Protein AF-0000000084934495 (afdb_homodimer)

pLDDT: mean 84.01, std 20.86, range [29.75, 98.88]

InterPro domains:
  IPR015057 Rv2632c-like [PF08962] (6-81)
  IPR038070 Rv2632c-like superfamily [G3DSA:3.30.160.240] (9-86)
  IPR038070 Rv2632c-like superfamily [SSF143212] (3-79)

Structure (mmCIF, N/CA/C/O backbone):
data_AF-0000000084934495-model_v1
#
loop_
_entity.id
_entity.type
_entity.pdbx_description
1 polymer 'DUF1876 domain-containing protein'
#
loop_
_atom_site.group_PDB
_atom_site.id
_atom_site.type_symbol
_atom_site.label_atom_id
_atom_site.label_alt_id
_atom_site.label_comp_id
_atom_site.label_asym_id
_atom_site.label_entity_id
_atom_site.label_seq_id
_atom_site.pdbx_PDB_ins_code
_atom_site.Cartn_x
_atom_site.Cartn_y
_atom_site.Cartn_z
_atom_site.occupancy
_atom_site.B_iso_or_equiv
_atom_site.auth_seq_id
_atom_site.auth_comp_id
_atom_site.auth_asym_id
_atom_site.auth_atom_id
_atom_site.pdbx_PDB_model_num
ATOM 1 N N . MET A 1 1 ? -11.516 -24.234 -7.23 1 76.06 1 MET A N 1
ATOM 2 C CA . MET A 1 1 ? -11.68 -24.172 -5.781 1 76.06 1 MET A CA 1
ATOM 3 C C . MET A 1 1 ? -11.445 -22.75 -5.266 1 76.06 1 MET A C 1
ATOM 5 O O . MET A 1 1 ? -10.625 -22.016 -5.816 1 76.06 1 MET A O 1
ATOM 9 N N . SER A 1 2 ? -12.312 -22.281 -4.316 1 88.06 2 SER A N 1
ATOM 10 C CA . SER A 1 2 ? -12.219 -20.938 -3.725 1 88.06 2 SER A CA 1
ATOM 11 C C . SER A 1 2 ? -11.273 -20.938 -2.523 1 88.06 2 SER A C 1
ATOM 13 O O . SER A 1 2 ? -11.242 -21.906 -1.757 1 88.06 2 SER A O 1
ATOM 15 N N . ARG A 1 3 ? -10.297 -20.141 -2.59 1 94.44 3 ARG A N 1
ATOM 16 C CA . ARG A 1 3 ? -9.344 -19.969 -1.497 1 94.44 3 ARG A CA 1
ATOM 17 C C . ARG A 1 3 ? -9.375 -18.531 -0.974 1 94.44 3 ARG A C 1
ATOM 19 O O . ARG A 1 3 ? -9.484 -17.578 -1.753 1 94.44 3 ARG A O 1
ATOM 26 N N . THR A 1 4 ? -9.43 -18.391 0.407 1 95.75 4 THR A N 1
ATOM 27 C CA . THR A 1 4 ? -9.391 -17.078 1.03 1 95.75 4 THR A CA 1
ATOM 28 C C . THR A 1 4 ? -8.203 -16.969 1.982 1 95.75 4 THR A C 1
ATOM 30 O O . THR A 1 4 ? -7.938 -17.875 2.762 1 95.75 4 THR A O 1
ATOM 33 N N . LEU A 1 5 ? -7.461 -15.883 1.834 1 94.62 5 LEU A N 1
ATOM 34 C CA . LEU A 1 5 ? -6.344 -15.57 2.717 1 94.62 5 LEU A CA 1
ATOM 35 C C . LEU A 1 5 ? -6.488 -14.172 3.311 1 94.62 5 LEU A C 1
ATOM 37 O O . LEU A 1 5 ? -7.16 -13.312 2.73 1 94.62 5 LEU A O 1
ATOM 41 N N . GLU A 1 6 ? -5.914 -14.07 4.496 1 95.44 6 GLU A N 1
ATOM 42 C CA . GLU A 1 6 ? -5.863 -12.766 5.148 1 95.44 6 GLU A CA 1
ATOM 43 C C . GLU A 1 6 ? -4.434 -12.406 5.551 1 95.44 6 GLU A C 1
ATOM 45 O O . GLU A 1 6 ? -3.721 -13.227 6.133 1 95.44 6 GLU A O 1
ATOM 50 N N . TRP A 1 7 ? -4.031 -11.289 5.133 1 96.12 7 TRP A N 1
ATOM 51 C CA . TRP A 1 7 ? -2.758 -10.711 5.547 1 96.12 7 TRP A CA 1
ATOM 52 C C . TRP A 1 7 ? -2.977 -9.43 6.348 1 96.12 7 TRP A C 1
ATOM 54 O O . TRP A 1 7 ? -4.066 -8.852 6.316 1 96.12 7 TRP A O 1
ATOM 64 N N . THR A 1 8 ? -1.937 -9.062 7.145 1 95.94 8 THR A N 1
ATOM 65 C CA . THR A 1 8 ? -1.953 -7.801 7.883 1 95.94 8 THR A CA 1
ATOM 66 C C . THR A 1 8 ? -0.688 -6.996 7.609 1 95.94 8 THR A C 1
ATOM 68 O O . THR A 1 8 ? 0.413 -7.551 7.574 1 95.94 8 THR A O 1
ATOM 71 N N . VAL A 1 9 ? -0.927 -5.75 7.402 1 97.19 9 VAL A N 1
ATOM 72 C CA . VAL A 1 9 ? 0.18 -4.805 7.281 1 97.19 9 VAL A CA 1
ATOM 73 C C . VAL A 1 9 ? 0.182 -3.855 8.477 1 97.19 9 VAL A C 1
ATOM 75 O O . VAL A 1 9 ? -0.798 -3.145 8.711 1 97.19 9 VAL A O 1
ATOM 78 N N . GLY A 1 10 ? 1.282 -3.848 9.242 1 96.75 10 GLY A N 1
ATOM 79 C CA . GLY A 1 10 ? 1.489 -2.838 10.266 1 96.75 10 GLY A CA 1
ATOM 80 C C . GLY A 1 10 ? 2.164 -1.584 9.742 1 96.75 10 GLY A C 1
ATOM 81 O O . GLY A 1 10 ? 3.135 -1.664 8.992 1 96.75 10 GLY A O 1
ATOM 82 N N . VAL A 1 11 ? 1.583 -0.463 10.07 1 97.62 11 VAL A N 1
ATOM 83 C CA . VAL A 1 11 ? 2.152 0.816 9.656 1 97.62 11 VAL A CA 1
ATOM 84 C C . VAL A 1 11 ? 2.562 1.618 10.891 1 97.62 11 VAL A C 1
ATOM 86 O O . VAL A 1 11 ? 1.721 1.959 11.727 1 97.62 11 VAL A O 1
ATOM 89 N N . GLU A 1 12 ? 3.816 1.83 11 1 98.12 12 GLU A N 1
ATOM 90 C CA . GLU A 1 12 ? 4.34 2.678 12.062 1 98.12 12 GLU A CA 1
ATOM 91 C C . GLU A 1 12 ? 4.691 4.066 11.547 1 98.12 12 GLU A C 1
ATOM 93 O O . GLU A 1 12 ? 5.363 4.199 10.523 1 98.12 12 GLU A O 1
ATOM 98 N N . LEU A 1 13 ? 4.195 5.078 12.258 1 97.88 13 LEU A N 1
ATOM 99 C CA . LEU A 1 13 ? 4.469 6.469 11.914 1 97.88 13 LEU A CA 1
ATOM 100 C C . LEU A 1 13 ? 5.191 7.18 13.055 1 97.88 13 LEU A C 1
ATOM 102 O O . LEU A 1 13 ? 4.754 7.121 14.203 1 97.88 13 LEU A O 1
ATOM 106 N N . VAL A 1 14 ? 6.305 7.793 12.734 1 98.19 14 VAL A N 1
ATOM 107 C CA . VAL A 1 14 ? 7.07 8.562 13.711 1 98.19 14 VAL A CA 1
ATOM 108 C C . VAL A 1 14 ? 7.273 9.984 13.195 1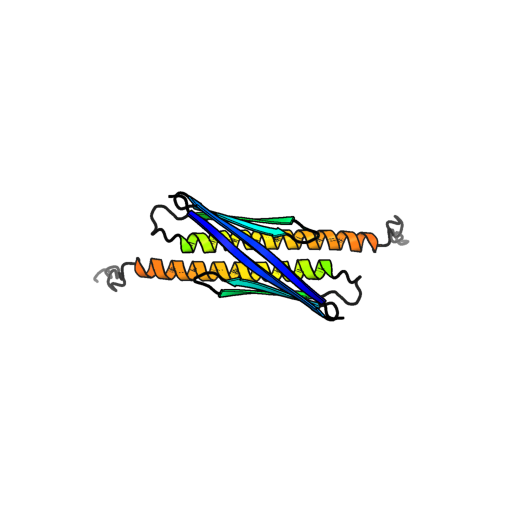 98.19 14 VAL A C 1
ATOM 110 O O . VAL A 1 14 ? 7.879 10.195 12.141 1 98.19 14 VAL A O 1
ATOM 113 N N . GLU A 1 15 ? 6.746 10.859 13.891 1 97.25 15 GLU A N 1
ATOM 114 C CA . GLU A 1 15 ? 6.895 12.266 13.531 1 97.25 15 GLU A CA 1
ATOM 115 C C . GLU A 1 15 ? 7.883 12.977 14.453 1 97.25 15 GLU A C 1
ATOM 117 O O . GLU A 1 15 ? 7.801 12.844 15.672 1 97.25 15 GLU A O 1
ATOM 122 N N . GLU A 1 16 ? 8.82 13.688 13.93 1 94.25 16 GLU A N 1
ATOM 123 C CA . GLU A 1 16 ? 9.773 14.531 14.641 1 94.25 16 GLU A CA 1
ATOM 124 C C . GLU A 1 16 ? 10.039 15.828 13.875 1 94.25 16 GLU A C 1
ATOM 126 O O . GLU A 1 16 ? 10.43 15.789 12.703 1 94.25 16 GLU A O 1
ATOM 131 N N . ASP A 1 17 ? 9.836 16.984 14.547 1 91.06 17 ASP A N 1
ATOM 132 C CA . ASP A 1 17 ? 10.18 18.297 14.023 1 91.06 17 ASP A CA 1
ATOM 133 C C . ASP A 1 17 ? 9.602 18.5 12.625 1 91.06 17 ASP A C 1
ATOM 135 O O . ASP A 1 17 ? 10.32 18.859 11.695 1 91.06 17 ASP A O 1
ATOM 139 N N . GLY A 1 18 ? 8.367 18.156 12.398 1 91.94 18 GLY A N 1
ATOM 140 C CA . GLY A 1 18 ? 7.656 18.438 11.156 1 91.94 18 GLY A CA 1
ATOM 141 C C . GLY A 1 18 ? 7.887 17.391 10.086 1 91.94 18 GLY A C 1
ATOM 142 O O . GLY A 1 18 ? 7.414 17.531 8.953 1 91.94 18 GLY A O 1
ATOM 143 N N . THR A 1 19 ? 8.633 16.359 10.5 1 95.94 19 THR A N 1
ATOM 144 C CA . THR A 1 19 ? 8.906 15.266 9.57 1 95.94 19 THR A CA 1
ATOM 145 C C . THR A 1 19 ? 8.258 13.969 10.055 1 95.94 19 THR A C 1
ATOM 147 O O . THR A 1 19 ? 8.398 13.602 11.219 1 95.94 19 THR A O 1
ATOM 150 N N . THR A 1 20 ? 7.52 13.367 9.203 1 97.69 20 THR A N 1
ATOM 151 C CA . THR A 1 20 ? 6.926 12.07 9.523 1 97.69 20 THR A CA 1
ATOM 152 C C . THR A 1 20 ? 7.586 10.961 8.711 1 97.69 20 THR A C 1
ATOM 154 O O . THR A 1 20 ? 7.766 11.094 7.5 1 97.69 20 THR A O 1
ATOM 157 N N . LYS A 1 21 ? 7.996 9.922 9.367 1 98.62 21 LYS A N 1
ATOM 158 C CA . LYS A 1 21 ? 8.477 8.695 8.75 1 98.62 21 LYS A CA 1
ATOM 159 C C . LYS A 1 21 ? 7.492 7.547 8.977 1 98.62 21 LYS A C 1
ATOM 161 O O . LYS A 1 21 ? 6.926 7.414 10.062 1 98.62 21 LYS A O 1
ATOM 166 N N . ALA A 1 22 ? 7.355 6.809 7.895 1 98.75 22 ALA A N 1
ATOM 167 C CA . ALA A 1 22 ? 6.438 5.676 7.977 1 98.75 22 ALA A CA 1
ATOM 168 C C . ALA A 1 22 ? 7.121 4.387 7.531 1 98.75 22 ALA A C 1
ATOM 170 O O . ALA A 1 22 ? 7.918 4.391 6.59 1 98.75 22 ALA A O 1
ATOM 171 N N . GLU A 1 23 ? 6.828 3.318 8.227 1 98.75 23 GLU A N 1
ATOM 172 C CA . GLU A 1 23 ? 7.188 1.956 7.84 1 98.75 23 GLU A CA 1
ATOM 173 C C . GLU A 1 23 ? 5.953 1.063 7.754 1 98.75 23 GLU A C 1
ATOM 175 O O . GLU A 1 23 ? 5.172 0.981 8.703 1 98.75 23 GLU A O 1
ATOM 180 N N . ALA A 1 24 ? 5.785 0.5 6.598 1 98.44 24 ALA A N 1
ATOM 181 C CA . ALA A 1 24 ? 4.734 -0.49 6.383 1 98.44 24 ALA A CA 1
ATOM 182 C C . ALA A 1 24 ? 5.316 -1.898 6.293 1 98.44 24 ALA A C 1
ATOM 184 O O . ALA A 1 24 ? 6.109 -2.193 5.395 1 98.44 24 ALA A O 1
ATOM 185 N N . ARG A 1 25 ? 4.848 -2.756 7.172 1 97.81 25 ARG A N 1
ATOM 186 C CA . ARG A 1 25 ? 5.449 -4.082 7.262 1 97.81 25 ARG A CA 1
ATOM 187 C C . ARG A 1 25 ? 4.418 -5.172 6.992 1 97.81 25 ARG A C 1
ATOM 189 O O . ARG A 1 25 ? 3.35 -5.188 7.609 1 97.81 25 ARG A O 1
ATOM 196 N N . LEU A 1 26 ? 4.789 -5.938 6.066 1 96.69 26 LEU A N 1
ATOM 197 C CA . LEU A 1 26 ? 3.99 -7.117 5.754 1 96.69 26 LEU A CA 1
ATOM 198 C C . LEU A 1 26 ? 4.746 -8.391 6.105 1 96.69 26 LEU A C 1
ATOM 200 O O . LEU A 1 26 ? 5.867 -8.602 5.633 1 96.69 26 LEU A O 1
ATOM 204 N N . LEU A 1 27 ? 4.109 -9.148 7.012 1 87.88 27 LEU A N 1
ATOM 205 C CA . LEU A 1 27 ? 4.66 -10.453 7.371 1 87.88 27 LEU A CA 1
ATOM 206 C C . LEU A 1 27 ? 3.703 -11.57 6.98 1 87.88 27 LEU A C 1
ATOM 208 O O . LEU A 1 27 ? 2.574 -11.633 7.473 1 87.88 27 LEU A O 1
ATOM 212 N N . THR A 1 28 ? 4.16 -12.203 6.004 1 82.62 28 THR A N 1
ATOM 213 C CA . THR A 1 28 ? 3.412 -13.398 5.637 1 82.62 28 THR A CA 1
ATOM 214 C C . THR A 1 28 ? 4.184 -14.656 6.023 1 82.62 28 THR A C 1
ATOM 216 O O . THR A 1 28 ? 5.285 -14.578 6.57 1 82.62 28 THR A O 1
ATOM 219 N N . GLY A 1 29 ? 3.574 -15.898 5.934 1 72 29 GLY A N 1
ATOM 220 C CA . GLY A 1 29 ? 4.281 -17.156 6.172 1 72 29 GLY A CA 1
ATOM 221 C C . GLY A 1 29 ? 5.539 -17.297 5.336 1 72 29 GLY A C 1
ATOM 222 O O . GLY A 1 29 ? 6.496 -17.953 5.754 1 72 29 GLY A O 1
ATOM 223 N N . ASN A 1 30 ? 5.676 -16.562 4.234 1 70.31 30 ASN A N 1
ATOM 224 C CA . ASN A 1 30 ? 6.75 -16.812 3.281 1 70.31 30 ASN A CA 1
ATOM 225 C C . ASN A 1 30 ? 7.547 -15.547 2.984 1 70.31 30 ASN A C 1
ATOM 227 O O . ASN A 1 30 ? 8.594 -15.602 2.34 1 70.31 30 ASN A O 1
ATOM 231 N N . SER A 1 31 ? 7.031 -14.375 3.385 1 75.69 31 SER A N 1
ATOM 232 C CA . SER A 1 31 ? 7.715 -13.141 3.012 1 75.69 31 SER A CA 1
ATOM 233 C C . SER A 1 31 ? 7.617 -12.094 4.121 1 75.69 31 SER A C 1
ATOM 235 O O . SER A 1 31 ? 6.617 -12.039 4.844 1 75.69 31 SER A O 1
ATOM 237 N N . ASN A 1 32 ? 8.75 -11.406 4.289 1 91.12 32 ASN A N 1
ATOM 238 C CA . ASN A 1 32 ? 8.836 -10.227 5.145 1 91.12 32 ASN A CA 1
ATOM 239 C C . ASN A 1 32 ? 9.266 -8.992 4.359 1 91.12 32 ASN A C 1
ATOM 241 O O . ASN A 1 32 ? 10.43 -8.867 3.973 1 91.12 32 ASN A O 1
ATOM 245 N N . LEU A 1 33 ? 8.281 -8.203 4.02 1 96.75 33 LEU A N 1
ATOM 246 C CA . LEU A 1 33 ? 8.57 -7.012 3.232 1 96.75 33 LEU A CA 1
ATOM 247 C C . LEU A 1 33 ? 8.266 -5.746 4.027 1 96.75 33 LEU A C 1
ATOM 249 O O . LEU A 1 33 ? 7.309 -5.715 4.801 1 96.75 33 LEU A O 1
ATOM 253 N N . THR A 1 34 ? 9.133 -4.836 3.787 1 98.25 34 THR A N 1
ATOM 254 C CA . THR A 1 34 ? 8.922 -3.553 4.445 1 98.25 34 THR A CA 1
ATOM 255 C C . THR A 1 34 ? 9 -2.408 3.441 1 98.25 34 THR A C 1
ATOM 257 O O . THR A 1 34 ? 9.969 -2.305 2.686 1 98.25 34 THR A O 1
ATOM 260 N N . GLY A 1 35 ? 7.953 -1.62 3.365 1 98.69 35 GLY A N 1
ATOM 261 C CA . GLY A 1 35 ? 7.965 -0.374 2.617 1 98.69 35 GLY A CA 1
ATOM 262 C C . GLY A 1 35 ? 8.234 0.841 3.486 1 98.69 35 GLY A C 1
ATOM 263 O O . GLY A 1 35 ? 7.895 0.85 4.672 1 98.69 35 GLY A O 1
ATOM 264 N N . HIS A 1 36 ? 8.812 1.854 2.863 1 98.88 36 HIS A N 1
ATOM 265 C CA . HIS A 1 36 ? 9.172 3.07 3.586 1 98.88 36 HIS A CA 1
ATOM 266 C C . HIS A 1 36 ? 8.617 4.309 2.887 1 98.88 36 HIS A C 1
ATOM 268 O O . HIS A 1 36 ? 8.469 4.32 1.663 1 98.88 36 HIS A O 1
ATOM 274 N N . GLY A 1 37 ? 8.273 5.297 3.719 1 98.81 37 GLY A N 1
ATOM 275 C CA . GLY A 1 37 ? 7.848 6.598 3.229 1 98.81 37 GLY A CA 1
ATOM 276 C C . GLY A 1 37 ? 8.125 7.723 4.207 1 98.81 37 GLY A C 1
ATOM 277 O O . GLY A 1 37 ? 8.344 7.48 5.395 1 98.81 37 GLY A O 1
ATOM 278 N N . SER A 1 38 ? 8.242 8.938 3.662 1 98.62 38 SER A N 1
ATOM 279 C CA . SER A 1 38 ? 8.438 10.117 4.492 1 98.62 38 SER A CA 1
ATOM 280 C C . SER A 1 38 ? 7.727 11.328 3.904 1 98.62 38 SER A C 1
ATOM 282 O O . SER A 1 38 ? 7.422 11.359 2.709 1 98.62 38 SER A O 1
ATOM 284 N N . ALA A 1 39 ? 7.441 12.18 4.832 1 98.06 39 ALA A N 1
ATOM 285 C CA . ALA A 1 39 ? 6.859 13.469 4.484 1 98.06 39 ALA A CA 1
ATOM 2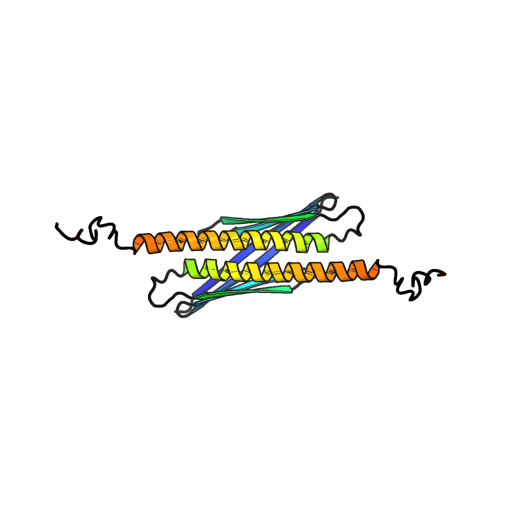86 C C . ALA A 1 39 ? 7.352 14.57 5.426 1 98.06 39 ALA A C 1
ATOM 288 O O . ALA A 1 39 ? 7.496 14.336 6.629 1 98.06 39 ALA A O 1
ATOM 289 N N . ARG A 1 40 ? 7.52 15.727 4.887 1 95.81 40 ARG A N 1
ATOM 290 C CA . ARG A 1 40 ? 7.984 16.859 5.691 1 95.81 40 ARG A CA 1
ATOM 291 C C . ARG A 1 40 ? 7.156 18.109 5.414 1 95.81 40 ARG A C 1
ATOM 293 O O . ARG A 1 40 ? 6.844 18.406 4.262 1 95.81 40 ARG A O 1
ATOM 300 N N . CYS A 1 41 ? 6.863 18.734 6.477 1 92.69 41 CYS A N 1
ATOM 301 C CA . CYS A 1 41 ? 6.176 20.016 6.363 1 92.69 41 CYS A CA 1
ATOM 302 C C . CYS A 1 41 ? 7.176 21.156 6.176 1 92.69 41 CYS A C 1
ATOM 304 O O . CYS A 1 41 ? 8.195 21.203 6.867 1 92.69 41 CYS A O 1
ATOM 306 N N . ASN A 1 42 ? 6.875 22.016 5.246 1 90.94 42 ASN A N 1
ATOM 307 C CA . ASN A 1 42 ? 7.66 23.234 5.141 1 90.94 42 ASN A CA 1
ATOM 308 C C . ASN A 1 42 ? 7.52 24.109 6.387 1 90.94 42 ASN A C 1
ATOM 310 O O . ASN A 1 42 ? 6.402 24.422 6.805 1 90.94 42 ASN A O 1
ATOM 314 N N . PRO A 1 43 ? 8.602 24.562 6.922 1 90 43 PRO A N 1
ATOM 315 C CA . PRO A 1 43 ? 8.539 25.344 8.164 1 90 43 PRO A CA 1
ATOM 316 C C . PRO A 1 43 ? 7.688 26.609 8.023 1 90 43 PRO A C 1
ATOM 318 O O . PRO A 1 43 ? 7.156 27.109 9.016 1 90 43 PRO A O 1
ATOM 321 N N . ALA A 1 44 ? 7.477 27.109 6.816 1 88.81 44 ALA A N 1
ATOM 322 C CA . ALA A 1 44 ? 6.695 28.312 6.574 1 88.81 44 ALA A CA 1
ATOM 323 C C . ALA A 1 44 ? 5.207 28 6.488 1 88.81 44 ALA A C 1
ATOM 325 O O . ALA A 1 44 ? 4.371 28.906 6.512 1 88.81 44 ALA A O 1
ATOM 326 N N . ASP A 1 45 ? 4.82 26.781 6.418 1 88.69 45 ASP A N 1
ATOM 327 C CA . ASP A 1 45 ? 3.428 26.375 6.262 1 88.69 45 ASP A CA 1
ATOM 328 C C . ASP A 1 45 ? 2.814 25.984 7.609 1 88.69 45 ASP A C 1
ATOM 330 O O . ASP A 1 45 ? 3.535 25.766 8.586 1 88.69 45 ASP A O 1
ATOM 334 N N . VAL A 1 46 ? 1.495 26 7.629 1 86.81 46 VAL A N 1
ATOM 335 C CA . VAL A 1 46 ? 0.788 25.516 8.805 1 86.81 46 VAL A CA 1
ATOM 336 C C . VAL A 1 46 ? 1.081 24.031 9.008 1 86.81 46 VAL A C 1
ATOM 338 O O . VAL A 1 46 ? 1.015 23.25 8.062 1 86.81 46 VAL A O 1
ATOM 341 N N . ASP A 1 47 ? 1.477 23.656 10.211 1 86.5 47 ASP A N 1
ATOM 342 C CA . ASP A 1 47 ? 1.799 22.266 10.5 1 86.5 47 ASP A CA 1
ATOM 343 C C . ASP A 1 47 ? 0.545 21.484 10.875 1 86.5 47 ASP A C 1
ATOM 345 O O . ASP A 1 47 ? -0.023 21.688 11.953 1 86.5 47 ASP A O 1
ATOM 349 N N . VAL A 1 48 ? 0.133 20.672 10.039 1 90.38 48 VAL A N 1
ATOM 350 C CA . VAL A 1 48 ? -0.958 19.734 10.281 1 90.38 48 VAL A CA 1
ATOM 351 C C . VAL A 1 48 ? -0.419 18.297 10.289 1 90.38 48 VAL A C 1
ATOM 353 O O . VAL A 1 48 ? -0.263 17.688 9.242 1 90.38 48 VAL A O 1
ATOM 356 N N . PRO A 1 49 ? -0.155 17.75 11.406 1 91.62 49 PRO A N 1
ATOM 357 C CA . PRO A 1 49 ? 0.504 16.453 11.531 1 91.62 49 PRO A CA 1
ATOM 358 C C . PRO A 1 49 ? -0.233 15.344 10.773 1 91.62 49 PRO A C 1
ATOM 360 O O . PRO A 1 49 ? 0.4 14.5 10.133 1 91.62 49 PRO A O 1
ATOM 363 N N . ALA A 1 50 ? -1.544 15.391 10.734 1 90.88 50 ALA A N 1
ATOM 364 C CA . ALA A 1 50 ? -2.346 14.352 10.102 1 90.88 50 ALA A CA 1
ATOM 365 C C . ALA A 1 50 ? -2.053 14.266 8.602 1 90.88 50 ALA A C 1
ATOM 367 O O . ALA A 1 50 ? -2.082 13.18 8.023 1 90.88 50 ALA A O 1
ATOM 368 N N . ILE A 1 51 ? -1.756 15.414 7.988 1 93.62 51 ILE A N 1
ATOM 369 C CA . ILE A 1 51 ? -1.43 15.438 6.566 1 93.62 51 ILE A CA 1
ATOM 370 C C . ILE A 1 51 ? -0.104 14.719 6.332 1 93.62 51 ILE A C 1
ATOM 372 O O . ILE A 1 51 ? 0.012 13.898 5.41 1 93.62 51 ILE A O 1
ATOM 376 N N . GLY A 1 52 ? 0.887 15.016 7.109 1 95.38 52 GLY A N 1
ATOM 377 C CA . GLY A 1 52 ? 2.156 14.312 7.016 1 95.38 52 GLY A CA 1
ATOM 378 C C . GLY A 1 52 ? 2.021 12.812 7.23 1 95.38 52 GLY A C 1
ATOM 379 O O . GLY A 1 52 ? 2.686 12.023 6.559 1 95.38 52 GLY A O 1
ATOM 380 N N . ASP A 1 53 ? 1.135 12.453 8.195 1 95.38 53 ASP A N 1
ATOM 381 C CA . ASP A 1 53 ? 0.869 11.039 8.461 1 95.38 53 ASP A CA 1
ATOM 382 C C . ASP A 1 53 ? 0.352 10.336 7.207 1 95.38 53 ASP A C 1
ATOM 384 O O . ASP A 1 53 ? 0.869 9.289 6.82 1 95.38 53 ASP A O 1
ATOM 388 N N . GLU A 1 54 ? -0.649 10.906 6.586 1 96.19 54 GLU A N 1
ATOM 389 C CA . GLU A 1 54 ? -1.271 10.312 5.406 1 96.19 54 GLU A CA 1
ATOM 390 C C . GLU A 1 54 ? -0.288 10.234 4.242 1 96.19 54 GLU A C 1
ATOM 392 O O . GLU A 1 54 ? -0.21 9.211 3.559 1 96.19 54 GLU A O 1
ATOM 397 N N . LEU A 1 55 ? 0.485 11.312 4.125 1 97.38 55 LEU A N 1
ATOM 398 C CA . LEU A 1 55 ? 1.436 11.344 3.02 1 97.38 55 LEU A CA 1
ATOM 399 C C . LEU A 1 55 ? 2.539 10.312 3.225 1 97.38 55 LEU A C 1
ATOM 401 O O . LEU A 1 55 ? 2.889 9.57 2.299 1 97.38 55 LEU A O 1
ATOM 405 N N . ALA A 1 56 ? 3.086 10.32 4.398 1 98.38 56 ALA A N 1
ATOM 406 C CA . ALA A 1 56 ? 4.152 9.367 4.691 1 98.38 56 ALA A CA 1
ATOM 407 C C . ALA A 1 56 ? 3.654 7.93 4.559 1 98.38 56 ALA A C 1
ATOM 409 O O . ALA A 1 56 ? 4.324 7.086 3.961 1 98.38 56 ALA A O 1
ATOM 410 N N . ALA A 1 57 ? 2.512 7.633 5.109 1 97.62 57 ALA A N 1
ATOM 411 C CA . ALA A 1 57 ? 1.919 6.301 5.012 1 97.62 57 ALA A CA 1
ATOM 412 C C . ALA A 1 57 ? 1.676 5.914 3.557 1 97.62 57 ALA A C 1
ATOM 414 O O . ALA A 1 57 ? 1.928 4.773 3.16 1 97.62 57 ALA A O 1
ATOM 415 N N . SER A 1 58 ? 1.167 6.855 2.791 1 98.31 58 SER A N 1
ATOM 416 C CA . SER A 1 58 ? 0.929 6.613 1.372 1 98.31 58 SER A CA 1
ATOM 417 C C . SER A 1 58 ? 2.209 6.188 0.661 1 98.31 58 SER A C 1
ATOM 419 O O . SER A 1 58 ? 2.213 5.211 -0.09 1 98.31 58 SER A O 1
ATOM 421 N N . ARG A 1 59 ? 3.191 6.883 0.928 1 98.81 59 ARG A N 1
ATOM 422 C CA . ARG A 1 59 ? 4.465 6.598 0.276 1 98.81 59 ARG A CA 1
ATOM 423 C C . ARG A 1 59 ? 5.035 5.266 0.75 1 98.81 59 ARG A C 1
ATOM 425 O O . ARG A 1 59 ? 5.641 4.527 -0.034 1 98.81 59 ARG A O 1
ATOM 432 N N . ALA A 1 60 ? 4.891 4.953 1.987 1 98.81 60 ALA A N 1
ATOM 433 C CA . ALA A 1 60 ? 5.332 3.66 2.508 1 98.81 60 ALA A CA 1
ATOM 434 C C . ALA A 1 60 ? 4.559 2.516 1.857 1 98.81 60 ALA A C 1
ATOM 436 O O . ALA A 1 60 ? 5.145 1.491 1.496 1 98.81 60 ALA A O 1
ATOM 437 N N . MET A 1 61 ? 3.293 2.742 1.688 1 98.25 61 MET A N 1
ATOM 438 C CA . MET A 1 61 ? 2.447 1.726 1.07 1 98.25 61 MET A CA 1
ATOM 439 C C . MET A 1 61 ? 2.818 1.526 -0.396 1 98.25 61 MET A C 1
ATOM 441 O O . MET A 1 61 ? 2.83 0.397 -0.889 1 98.25 61 MET A O 1
ATOM 445 N N . LYS A 1 62 ? 3.088 2.58 -1.068 1 98.75 62 LYS A N 1
ATOM 446 C CA . LYS A 1 62 ? 3.516 2.492 -2.463 1 98.75 62 LYS A CA 1
ATOM 447 C C . LYS A 1 62 ? 4.824 1.717 -2.588 1 98.75 62 LYS A C 1
ATOM 449 O O . LYS A 1 62 ? 4.969 0.876 -3.479 1 98.75 62 LYS A O 1
ATOM 454 N N . ASP A 1 63 ? 5.676 2.059 -1.703 1 98.81 63 ASP A N 1
ATOM 455 C CA . ASP A 1 63 ? 6.945 1.343 -1.682 1 98.81 63 ASP A CA 1
ATOM 456 C C . ASP A 1 63 ? 6.734 -0.149 -1.435 1 98.81 63 ASP A C 1
ATOM 458 O O . ASP A 1 63 ? 7.32 -0.988 -2.121 1 98.81 63 ASP A O 1
ATOM 462 N N . LEU A 1 64 ? 5.93 -0.514 -0.493 1 98.25 64 LEU A N 1
ATOM 463 C CA . LEU A 1 64 ? 5.617 -1.902 -0.174 1 98.25 64 LEU A CA 1
ATOM 464 C C . LEU A 1 64 ? 4.988 -2.605 -1.372 1 98.25 64 LEU A C 1
ATOM 466 O O . LEU A 1 64 ? 5.352 -3.74 -1.692 1 98.25 64 LEU A O 1
ATOM 470 N N . ALA A 1 65 ? 4.09 -1.894 -2 1 98.38 65 ALA A N 1
ATOM 471 C CA . ALA A 1 65 ? 3.445 -2.451 -3.188 1 98.38 65 ALA A CA 1
ATOM 472 C C . ALA A 1 65 ? 4.473 -2.775 -4.266 1 98.38 65 ALA A C 1
ATOM 474 O O . ALA A 1 65 ? 4.395 -3.822 -4.914 1 98.38 65 ALA A O 1
ATOM 475 N N . GLY A 1 66 ? 5.414 -1.899 -4.414 1 98.19 66 GLY A N 1
ATOM 476 C CA . GLY A 1 66 ? 6.477 -2.139 -5.379 1 98.19 66 GLY A CA 1
ATOM 477 C C . GLY A 1 66 ? 7.309 -3.367 -5.059 1 98.19 66 GLY A C 1
ATOM 478 O O . GLY A 1 66 ? 7.668 -4.129 -5.961 1 98.19 66 GLY A O 1
ATOM 479 N N . LYS A 1 67 ? 7.57 -3.521 -3.865 1 96.81 67 LYS A N 1
ATOM 480 C CA . LYS A 1 67 ? 8.359 -4.676 -3.445 1 96.81 67 LYS A CA 1
ATOM 481 C C . LYS A 1 67 ? 7.57 -5.973 -3.629 1 96.81 67 LYS A C 1
ATOM 483 O O . LYS A 1 67 ? 8.133 -6.992 -4.027 1 96.81 67 LYS A O 1
ATOM 488 N N . LEU A 1 68 ? 6.32 -5.969 -3.352 1 95.5 68 LEU A N 1
ATOM 489 C CA . LEU A 1 68 ? 5.457 -7.121 -3.586 1 95.5 68 LEU A CA 1
ATOM 490 C C . LEU A 1 68 ? 5.453 -7.508 -5.059 1 95.5 68 LEU A C 1
ATOM 492 O O . LEU A 1 68 ? 5.555 -8.688 -5.395 1 95.5 68 LEU A O 1
ATOM 496 N N . MET A 1 69 ? 5.41 -6.543 -5.887 1 96.75 69 MET A N 1
ATOM 497 C CA . MET A 1 69 ? 5.41 -6.773 -7.328 1 96.75 69 MET A CA 1
ATOM 498 C C . MET A 1 69 ? 6.734 -7.383 -7.781 1 96.75 69 MET A C 1
ATOM 500 O O . MET A 1 69 ? 6.754 -8.297 -8.602 1 96.75 69 MET A O 1
ATOM 504 N N . ARG A 1 70 ? 7.785 -6.824 -7.223 1 95.81 70 ARG A N 1
ATOM 505 C CA . ARG A 1 70 ? 9.102 -7.352 -7.57 1 95.81 70 ARG A CA 1
ATOM 506 C C . ARG A 1 70 ? 9.234 -8.812 -7.141 1 95.81 70 ARG A C 1
ATOM 508 O O . ARG A 1 70 ? 9.797 -9.625 -7.875 1 95.81 70 ARG A O 1
ATOM 515 N N . GLU A 1 71 ? 8.734 -9.078 -5.977 1 93.19 71 GLU A N 1
ATOM 516 C CA . GLU A 1 71 ? 8.766 -10.461 -5.496 1 93.19 71 GLU A CA 1
ATOM 517 C C . GLU A 1 71 ? 7.957 -11.375 -6.41 1 93.19 71 GLU A C 1
ATOM 519 O O . GLU A 1 71 ? 8.422 -12.461 -6.777 1 93.19 71 GLU A O 1
ATOM 524 N N . ALA A 1 72 ? 6.805 -11.023 -6.812 1 93.25 72 ALA A N 1
ATOM 525 C CA . ALA A 1 72 ? 5.965 -11.805 -7.719 1 93.25 72 ALA A CA 1
ATOM 526 C C . ALA A 1 72 ? 6.668 -12.039 -9.055 1 93.25 72 ALA A C 1
ATOM 528 O O . ALA A 1 72 ? 6.648 -13.156 -9.586 1 93.25 72 ALA A O 1
ATOM 529 N N . ASN A 1 73 ? 7.32 -10.992 -9.523 1 94.06 73 ASN A N 1
ATOM 530 C CA . ASN A 1 73 ? 8.031 -11.102 -10.797 1 94.06 73 ASN A CA 1
ATOM 531 C C . ASN A 1 73 ? 9.203 -12.07 -10.711 1 94.06 73 ASN A C 1
ATOM 533 O O . ASN A 1 73 ? 9.453 -12.828 -11.648 1 94.06 73 ASN A O 1
ATOM 537 N N . ARG A 1 74 ? 9.812 -12.039 -9.602 1 92.5 74 ARG A N 1
ATOM 538 C CA . ARG A 1 74 ? 10.906 -12.984 -9.398 1 92.5 74 ARG A CA 1
ATOM 539 C C . ARG A 1 74 ? 10.391 -14.422 -9.375 1 92.5 74 ARG A C 1
ATOM 541 O O . ARG A 1 74 ? 11.016 -15.32 -9.945 1 92.5 74 ARG A O 1
ATOM 548 N N . GLU A 1 75 ? 9.281 -14.586 -8.766 1 91.81 75 GLU A N 1
ATOM 549 C CA . GLU A 1 75 ? 8.688 -15.914 -8.688 1 91.81 75 GLU A CA 1
ATOM 550 C C . GLU A 1 75 ? 8.219 -16.391 -10.062 1 91.81 75 GLU A C 1
ATOM 552 O O . GLU A 1 75 ? 8.359 -17.578 -10.398 1 91.81 75 GLU A O 1
ATOM 557 N N . MET A 1 76 ? 7.703 -15.531 -10.859 1 92 76 MET A N 1
ATOM 558 C CA . MET A 1 76 ? 7.301 -15.852 -12.227 1 92 76 MET A CA 1
ATOM 559 C C . MET A 1 76 ? 8.492 -16.344 -13.039 1 92 76 MET A C 1
ATOM 561 O O . MET A 1 76 ? 8.391 -17.328 -13.773 1 92 76 MET A O 1
ATOM 565 N N . GLU A 1 77 ? 9.57 -15.672 -12.906 1 90.44 77 GLU A N 1
ATOM 566 C CA . GLU A 1 77 ? 10.797 -16.047 -13.617 1 90.44 77 GLU A CA 1
ATOM 567 C C . GLU A 1 77 ? 11.289 -17.422 -13.188 1 90.44 77 GLU A C 1
ATOM 569 O O . GLU A 1 77 ? 11.734 -18.219 -14.023 1 90.44 77 GLU A O 1
ATOM 574 N N . ALA A 1 78 ? 11.125 -17.641 -11.953 1 89.25 78 ALA A N 1
ATOM 575 C CA . ALA A 1 78 ? 11.578 -18.922 -11.406 1 89.25 78 ALA A CA 1
ATOM 576 C C . ALA A 1 78 ? 10.719 -20.062 -11.93 1 89.25 78 ALA A C 1
ATOM 578 O O . ALA A 1 78 ? 11.234 -21.141 -12.234 1 89.25 78 ALA A O 1
ATOM 579 N N . VAL A 1 79 ? 9.484 -19.828 -12.102 1 86.19 79 VAL A N 1
ATOM 580 C CA . VAL A 1 79 ? 8.547 -20.844 -12.586 1 86.19 79 VAL A CA 1
ATOM 581 C C . VAL A 1 79 ? 8.734 -21.047 -14.094 1 86.19 79 VAL A C 1
ATOM 583 O O . VAL A 1 79 ? 8.688 -22.172 -14.586 1 86.19 79 VAL A O 1
ATOM 586 N N . GLY A 1 80 ? 8.867 -19.875 -14.906 1 79.69 80 GLY A N 1
ATOM 587 C CA . GLY A 1 80 ? 9.102 -19.953 -16.328 1 79.69 80 GLY A CA 1
ATOM 588 C C . GLY A 1 80 ? 10.445 -20.578 -16.672 1 79.69 80 GLY A C 1
ATOM 589 O O . GLY A 1 80 ? 10.578 -21.266 -17.688 1 79.69 80 GLY A O 1
ATOM 590 N N . ALA A 1 81 ? 11.5 -20.094 -16.094 1 69.31 81 ALA A N 1
ATOM 591 C CA . ALA A 1 81 ? 12.82 -20.688 -16.312 1 69.31 81 ALA A CA 1
ATOM 592 C C . ALA A 1 81 ? 12.781 -22.203 -16.094 1 69.31 81 ALA A C 1
ATOM 594 O O . ALA A 1 81 ? 13.539 -22.938 -16.719 1 69.31 81 ALA A O 1
ATOM 595 N N . GLY A 1 82 ? 11.867 -22.484 -15.25 1 57.12 82 GLY A N 1
ATOM 596 C CA . GLY A 1 82 ? 11.75 -23.922 -15.062 1 57.12 82 GLY A CA 1
ATOM 597 C C . GLY A 1 82 ? 10.984 -24.609 -16.172 1 57.12 82 GLY A C 1
ATOM 598 O O . GLY A 1 82 ? 11.039 -25.828 -16.312 1 57.12 82 GLY A O 1
ATOM 599 N N . THR A 1 83 ? 10.07 -23.766 -16.906 1 57.25 83 THR A N 1
ATOM 600 C CA . THR A 1 83 ? 9.25 -24.359 -17.969 1 57.25 83 THR A CA 1
ATOM 601 C C . THR A 1 83 ? 9.922 -24.172 -19.328 1 57.25 83 THR A C 1
ATOM 603 O O . THR A 1 83 ? 9.531 -24.812 -20.312 1 57.25 83 THR A O 1
ATOM 606 N N . VAL A 1 84 ? 10.789 -23.078 -19.547 1 50.44 84 VAL A N 1
ATOM 607 C CA . VAL A 1 84 ? 11.453 -22.953 -20.844 1 50.44 84 VAL A CA 1
ATOM 608 C C . VAL A 1 84 ? 12.289 -24.203 -21.125 1 50.44 84 VAL A C 1
ATOM 610 O O . VAL A 1 84 ? 13.133 -24.578 -20.312 1 50.44 84 VAL A O 1
ATOM 613 N N . PRO A 1 85 ? 11.922 -25 -22.062 1 48.31 85 PRO A N 1
ATOM 614 C CA . PRO A 1 85 ? 12.883 -26 -22.547 1 48.31 85 PRO A CA 1
ATOM 615 C C . PRO A 1 85 ? 14.25 -25.406 -22.859 1 48.31 85 PRO A C 1
ATOM 617 O O . PRO A 1 85 ? 14.344 -24.234 -23.219 1 48.31 85 PRO A O 1
ATOM 620 N N . GLN A 1 86 ? 15.32 -25.578 -22.125 1 43.22 86 GLN A N 1
ATOM 621 C CA . GLN A 1 86 ? 16.703 -25.281 -22.484 1 43.22 86 GLN A CA 1
ATOM 622 C C . GLN A 1 86 ? 16.938 -25.453 -23.984 1 43.22 86 GLN A C 1
ATOM 624 O O . GLN A 1 86 ? 17.562 -26.422 -24.422 1 43.22 86 GLN A O 1
ATOM 629 N N . HIS A 1 87 ? 15.922 -25.156 -24.859 1 43.41 87 HIS A N 1
ATOM 630 C CA . HIS A 1 87 ? 16.375 -25.344 -26.234 1 43.41 87 HIS A CA 1
ATOM 631 C C . HIS A 1 87 ? 17.453 -24.312 -26.594 1 43.41 87 HIS A C 1
ATOM 633 O O . HIS A 1 87 ? 17.125 -23.203 -27.031 1 43.41 87 HIS A O 1
ATOM 639 N N . THR A 1 88 ? 18.344 -23.844 -25.734 1 42.44 88 THR A N 1
ATOM 640 C CA . THR A 1 88 ? 19.516 -23.141 -26.266 1 42.44 88 THR A CA 1
ATOM 641 C C . THR A 1 88 ? 20.188 -23.953 -27.359 1 42.44 88 THR A C 1
ATOM 643 O O . THR A 1 88 ? 21.156 -24.672 -27.109 1 42.44 88 THR A O 1
ATOM 646 N N . GLY A 1 89 ? 19.547 -24.922 -28.078 1 38.25 89 GLY A N 1
ATOM 647 C CA . GLY A 1 89 ? 20.469 -25.359 -29.109 1 38.25 89 GLY A CA 1
ATOM 648 C C . GLY A 1 89 ? 20.922 -24.234 -30.031 1 38.25 89 GLY A C 1
ATOM 649 O O . GLY A 1 89 ? 20.25 -23.203 -30.109 1 38.25 89 GLY A O 1
ATOM 650 N N . PRO A 1 90 ? 22.266 -24.031 -30.359 1 41.06 90 PRO A N 1
ATOM 651 C CA . PRO A 1 90 ? 22.938 -23.094 -31.25 1 41.06 90 PRO A CA 1
ATOM 652 C C . PRO A 1 90 ? 22.203 -22.906 -32.562 1 41.06 90 PRO A C 1
ATOM 654 O O . PRO A 1 90 ? 22.516 -21.984 -33.344 1 41.06 90 PRO A O 1
ATOM 657 N N . GLY A 1 91 ? 21.641 -24.031 -33.25 1 38.31 91 GLY A N 1
ATOM 658 C CA . GLY A 1 91 ? 21.625 -24.297 -34.688 1 38.31 91 GLY A CA 1
ATOM 659 C C . GLY A 1 91 ? 20.75 -23.328 -35.469 1 38.31 91 GLY A C 1
ATOM 660 O O . GLY A 1 91 ? 20.75 -23.344 -36.688 1 38.31 91 GLY A O 1
ATOM 661 N N . TYR A 1 92 ? 19.484 -22.938 -35.25 1 38.03 92 TYR A N 1
ATOM 662 C CA . TYR A 1 92 ? 18.75 -22.641 -36.469 1 38.03 92 TYR A CA 1
ATOM 663 C C . TYR A 1 92 ? 19.234 -21.359 -37.125 1 38.03 92 TYR A C 1
ATOM 665 O O . TYR A 1 92 ? 18.844 -20.266 -36.719 1 38.03 92 TYR A O 1
ATOM 673 N N . GLY A 1 93 ? 20.594 -21.172 -37.344 1 39.91 93 GLY A N 1
ATOM 674 C CA . GLY A 1 93 ? 21.109 -20.359 -38.438 1 39.91 93 GLY A CA 1
ATOM 675 C C . GLY A 1 93 ? 20.391 -20.609 -39.75 1 39.91 93 GLY A C 1
ATOM 676 O O . GLY A 1 93 ? 20.188 -21.75 -40.125 1 39.91 93 GLY A O 1
ATOM 677 N N . TRP A 1 94 ? 19.375 -19.891 -40.25 1 37.5 94 TRP A N 1
ATOM 678 C CA . TRP A 1 94 ? 18.812 -19.906 -41.594 1 37.5 94 TRP A CA 1
ATOM 679 C C . TRP A 1 94 ? 19.922 -20.016 -42.625 1 37.5 94 TRP A C 1
ATOM 681 O O . TRP A 1 94 ? 21.016 -19.469 -42.469 1 37.5 94 TRP A O 1
ATOM 691 N N . PRO A 1 95 ? 20 -21.094 -43.531 1 38.81 95 PRO A N 1
ATOM 692 C CA . PRO A 1 95 ? 20.906 -21.406 -44.625 1 38.81 95 PRO A CA 1
ATOM 693 C C . PRO A 1 95 ? 21.125 -20.219 -45.562 1 38.81 95 PRO A C 1
ATOM 695 O O . PRO A 1 95 ? 20.234 -19.375 -45.719 1 38.81 95 PRO A O 1
ATOM 698 N N . GLU A 1 96 ? 22.25 -19.531 -45.594 1 38 96 GLU A N 1
ATOM 699 C CA . GLU A 1 96 ? 22.688 -18.641 -46.656 1 38 96 GLU A CA 1
ATOM 700 C C . GLU A 1 96 ? 22.297 -19.188 -48.031 1 38 96 GLU A C 1
ATOM 702 O O . GLU A 1 96 ? 22.625 -20.344 -48.344 1 38 96 GLU A O 1
ATOM 707 N N . ALA A 1 97 ? 21.094 -18.781 -48.531 1 38.25 97 ALA A N 1
ATOM 708 C CA . ALA A 1 97 ? 20.609 -18.984 -49.875 1 38.25 97 ALA A CA 1
ATOM 709 C C . ALA A 1 97 ? 21.766 -18.906 -50.875 1 38.25 97 ALA A C 1
ATOM 711 O O . ALA A 1 97 ? 22.766 -18.219 -50.656 1 38.25 97 ALA A O 1
ATOM 712 N N . VAL A 1 98 ? 21.766 -19.703 -52.031 1 37.41 98 VAL A N 1
ATOM 713 C CA . VAL A 1 98 ? 22.359 -20.188 -53.281 1 37.41 98 VAL A CA 1
ATOM 714 C C . VAL A 1 98 ? 22.484 -19.031 -54.281 1 37.41 98 VAL A C 1
ATOM 716 O O . VAL A 1 98 ? 23.25 -19.109 -55.219 1 37.41 98 VAL A O 1
ATOM 719 N N . THR A 1 99 ? 22.5 -17.641 -54.156 1 31.05 99 THR A N 1
ATOM 720 C CA . THR A 1 99 ? 22.938 -17.125 -55.469 1 31.05 99 THR A CA 1
ATOM 721 C C . THR A 1 99 ? 24.453 -17.25 -55.594 1 31.05 99 THR A C 1
ATOM 723 O O . THR A 1 99 ? 25.203 -17 -54.625 1 31.05 99 THR A O 1
ATOM 726 N N . MET B 1 1 ? 8.359 18.062 19.297 1 76.62 1 MET B N 1
ATOM 727 C CA . MET B 1 1 ? 7.855 16.922 20.047 1 76.62 1 MET B CA 1
ATOM 728 C C . MET B 1 1 ? 7.727 15.688 19.172 1 76.62 1 MET B C 1
ATOM 730 O O . MET B 1 1 ? 7.441 15.805 17.969 1 76.62 1 MET B O 1
ATOM 734 N N . SER B 1 2 ? 8.148 14.484 19.703 1 88.19 2 SER B N 1
ATOM 735 C CA . SER B 1 2 ? 8.086 13.219 18.969 1 88.19 2 SER B CA 1
ATOM 736 C C . SER B 1 2 ? 6.742 12.531 19.172 1 88.19 2 SER B C 1
ATOM 738 O O . SER B 1 2 ? 6.16 12.586 20.25 1 88.19 2 SER B O 1
ATOM 740 N N . ARG B 1 3 ? 6.094 12.266 18.109 1 94.62 3 ARG B N 1
ATOM 741 C CA . ARG B 1 3 ? 4.824 11.547 18.109 1 94.62 3 ARG B CA 1
ATOM 742 C C . ARG B 1 3 ? 4.93 10.242 17.328 1 94.62 3 ARG B C 1
ATOM 744 O O . ARG B 1 3 ? 5.578 10.188 16.281 1 94.62 3 ARG B O 1
ATOM 751 N N . THR B 1 4 ? 4.391 9.133 17.938 1 95.88 4 THR B N 1
ATOM 752 C CA . THR B 1 4 ? 4.363 7.844 17.266 1 95.88 4 THR B CA 1
ATOM 753 C C . THR B 1 4 ? 2.932 7.328 17.141 1 95.88 4 THR B C 1
ATOM 755 O O . THR B 1 4 ? 2.154 7.395 18.094 1 95.88 4 THR B O 1
ATOM 758 N N . LEU B 1 5 ? 2.584 6.902 15.938 1 94.69 5 LEU B N 1
ATOM 759 C CA . LEU B 1 5 ? 1.285 6.297 15.664 1 94.69 5 LEU B CA 1
ATOM 760 C C . LEU B 1 5 ? 1.451 4.938 15 1 94.69 5 LEU B C 1
ATOM 762 O O . LEU B 1 5 ? 2.477 4.672 14.367 1 94.69 5 LEU B O 1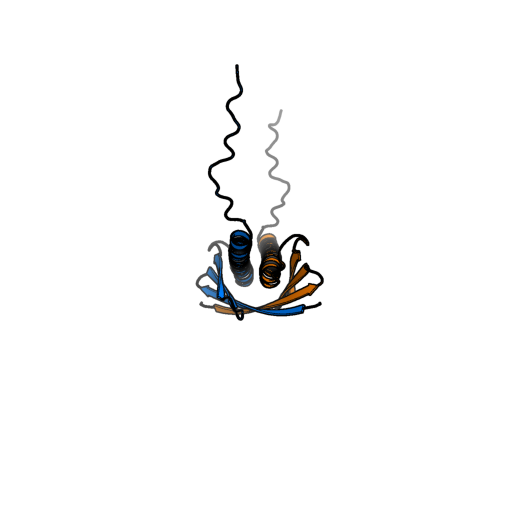
ATOM 766 N N . GLU B 1 6 ? 0.439 4.125 15.273 1 95.5 6 GLU B N 1
ATOM 767 C CA . GLU B 1 6 ? 0.387 2.824 14.617 1 95.5 6 GLU B CA 1
ATOM 768 C C . GLU B 1 6 ? -0.954 2.609 13.922 1 95.5 6 GLU B C 1
ATOM 770 O O . GLU B 1 6 ? -2.01 2.863 14.5 1 95.5 6 GLU B O 1
ATOM 775 N N . TRP B 1 7 ? -0.87 2.285 12.695 1 96.19 7 TRP B N 1
ATOM 776 C CA . TRP B 1 7 ? -2.035 1.888 11.914 1 96.19 7 TRP B CA 1
ATOM 777 C C . TRP B 1 7 ? -1.923 0.432 11.477 1 96.19 7 TRP B C 1
ATOM 779 O O . TRP B 1 7 ? -0.838 -0.153 11.516 1 96.19 7 TRP B O 1
ATOM 789 N N . THR B 1 8 ? -3.105 -0.167 11.156 1 96 8 THR B N 1
ATOM 790 C CA . THR B 1 8 ? -3.148 -1.521 10.617 1 96 8 THR B CA 1
ATOM 791 C C . THR B 1 8 ? -3.953 -1.561 9.32 1 96 8 THR B C 1
ATOM 793 O O . THR B 1 8 ? -5.016 -0.941 9.219 1 96 8 THR B O 1
ATOM 796 N N . VAL B 1 9 ? -3.379 -2.248 8.398 1 97.19 9 VAL B N 1
ATOM 797 C CA . VAL B 1 9 ? -4.082 -2.521 7.148 1 97.19 9 VAL B CA 1
ATOM 798 C C . VAL B 1 9 ? -4.406 -4.008 7.051 1 97.19 9 VAL B C 1
ATOM 800 O O . VAL B 1 9 ? -3.506 -4.852 7.078 1 97.19 9 VAL B O 1
ATOM 803 N N . GLY B 1 10 ? -5.707 -4.34 6.941 1 96.75 10 GLY B N 1
ATOM 804 C CA . GLY B 1 10 ? -6.121 -5.699 6.625 1 96.75 10 GLY B CA 1
ATOM 805 C C . GLY B 1 10 ? -6.199 -5.965 5.133 1 96.75 10 GLY B C 1
ATOM 806 O O . GLY B 1 10 ? -6.719 -5.145 4.379 1 96.75 10 GLY B O 1
ATOM 807 N N . VAL B 1 11 ? -5.594 -7.055 4.727 1 97.62 11 VAL B N 1
ATOM 808 C CA . VAL B 1 11 ? -5.629 -7.445 3.322 1 97.62 11 VAL B CA 1
ATOM 809 C C . VAL B 1 11 ? -6.359 -8.781 3.172 1 97.62 11 VAL B C 1
ATOM 811 O O . VAL B 1 11 ? -5.922 -9.797 3.713 1 97.62 11 VAL B O 1
ATOM 814 N N . GLU B 1 12 ? -7.465 -8.719 2.523 1 98.12 12 GLU B N 1
ATOM 815 C CA . GLU B 1 12 ? -8.211 -9.93 2.207 1 98.12 12 GLU B CA 1
ATOM 816 C C . GLU B 1 12 ? -7.98 -10.359 0.76 1 98.12 12 GLU B C 1
ATOM 818 O O . GLU B 1 12 ? -8.086 -9.539 -0.157 1 98.12 12 GLU B O 1
ATOM 823 N N . LEU B 1 13 ? -7.633 -11.648 0.594 1 97.94 13 LEU B N 1
ATOM 824 C CA . LEU B 1 13 ? -7.414 -12.219 -0.73 1 97.94 13 LEU B CA 1
ATOM 825 C C . LEU B 1 13 ? -8.391 -13.352 -0.999 1 97.94 13 LEU B C 1
ATOM 827 O O . LEU B 1 13 ? -8.539 -14.266 -0.177 1 97.94 13 LEU B O 1
ATOM 831 N N . VAL B 1 14 ? -9.086 -13.266 -2.111 1 98.19 14 VAL B N 1
ATOM 832 C CA . VAL B 1 14 ? -10.016 -14.312 -2.527 1 98.19 14 VAL B CA 1
ATOM 833 C C . VAL B 1 14 ? -9.656 -14.805 -3.928 1 98.19 14 VAL B C 1
ATOM 835 O O . VAL B 1 14 ? -9.672 -14.02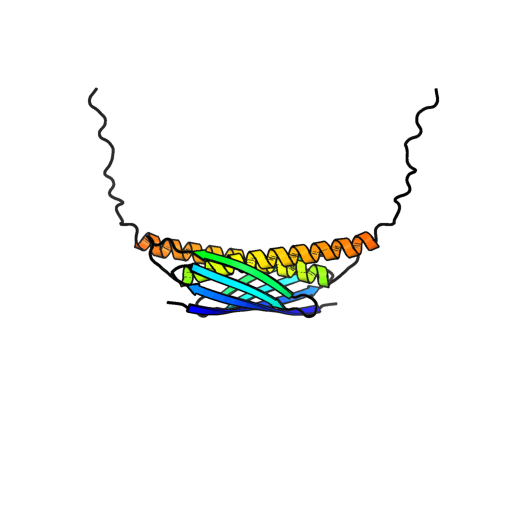3 -4.887 1 98.19 14 VAL B O 1
ATOM 838 N N . GLU B 1 15 ? -9.32 -15.992 -3.984 1 97.25 15 GLU B N 1
ATOM 839 C CA . GLU B 1 15 ? -8.977 -16.594 -5.273 1 97.25 15 GLU B CA 1
ATOM 840 C C . GLU B 1 15 ? -10.086 -17.516 -5.766 1 97.25 15 GLU B C 1
ATOM 842 O O . GLU B 1 15 ? -10.578 -18.359 -5.016 1 97.25 15 GLU B O 1
ATOM 847 N N . GLU B 1 16 ? -10.523 -17.375 -6.98 1 94.06 16 GLU B N 1
ATOM 848 C CA . GLU B 1 16 ? -11.477 -18.234 -7.664 1 94.06 16 GLU B CA 1
ATOM 849 C C . GLU B 1 16 ? -11.094 -18.422 -9.125 1 94.06 16 GLU B C 1
ATOM 851 O O . GLU B 1 16 ? -10.914 -17.453 -9.859 1 94.06 16 GLU B O 1
ATOM 856 N N . ASP B 1 17 ? -10.969 -19.703 -9.547 1 90.81 17 ASP B N 1
ATOM 857 C CA . ASP B 1 17 ? -10.75 -20.078 -10.945 1 90.81 17 ASP B CA 1
ATOM 858 C C . ASP B 1 17 ? -9.578 -19.312 -11.539 1 90.81 17 ASP B C 1
ATOM 860 O O . ASP B 1 17 ? -9.711 -18.688 -12.602 1 90.81 17 ASP B O 1
ATOM 864 N N . GLY B 1 18 ? -8.477 -19.188 -10.867 1 91.75 18 GLY B N 1
ATOM 865 C CA . GLY B 1 18 ? -7.242 -18.625 -11.383 1 91.75 18 GLY B CA 1
ATOM 866 C C . GLY B 1 18 ? -7.195 -17.109 -11.25 1 91.75 18 GLY B C 1
ATOM 867 O O . GLY B 1 18 ? -6.25 -16.469 -11.727 1 91.75 18 GLY B O 1
ATOM 868 N N . THR B 1 19 ? -8.25 -16.594 -10.602 1 95.88 19 THR B N 1
ATOM 869 C CA . THR B 1 19 ? -8.305 -15.148 -10.383 1 95.88 19 THR B CA 1
ATOM 870 C C . THR B 1 19 ? -8.242 -14.82 -8.898 1 95.88 19 THR B C 1
ATOM 872 O O . THR B 1 19 ? -8.961 -15.422 -8.094 1 95.88 19 THR B O 1
ATOM 875 N N . THR B 1 20 ? -7.355 -13.977 -8.555 1 97.69 20 THR B N 1
ATOM 876 C CA . THR B 1 20 ? -7.258 -13.508 -7.176 1 97.69 20 THR B CA 1
ATOM 877 C C . THR B 1 20 ? -7.715 -12.055 -7.062 1 97.69 20 THR B C 1
ATOM 879 O O . THR B 1 20 ? -7.309 -11.211 -7.855 1 97.69 20 THR B O 1
ATOM 882 N N . LYS B 1 21 ? -8.594 -11.789 -6.145 1 98.62 21 LYS B N 1
ATOM 883 C CA . LYS B 1 21 ? -9 -10.438 -5.762 1 98.62 21 LYS B CA 1
ATOM 884 C C . LYS B 1 21 ? -8.5 -10.086 -4.367 1 98.62 21 LYS B C 1
ATOM 886 O O . LYS B 1 21 ? -8.516 -10.922 -3.465 1 98.62 21 LYS B O 1
ATOM 891 N N . ALA B 1 22 ? -8.062 -8.852 -4.305 1 98.75 22 ALA B N 1
ATOM 892 C CA . ALA B 1 22 ? -7.547 -8.383 -3.021 1 98.75 22 ALA B CA 1
ATOM 893 C C . ALA B 1 22 ? -8.227 -7.078 -2.6 1 98.75 22 ALA B C 1
ATOM 895 O O . ALA B 1 22 ? -8.492 -6.215 -3.438 1 98.75 22 ALA B O 1
ATOM 896 N N . GLU B 1 23 ? -8.508 -6.965 -1.33 1 98.75 23 GLU B N 1
ATOM 897 C CA . GLU B 1 23 ? -8.945 -5.734 -0.68 1 98.75 23 GLU B CA 1
ATOM 898 C C . GLU B 1 23 ? -8.023 -5.367 0.481 1 98.75 23 GLU B C 1
ATOM 900 O O . GLU B 1 23 ? -7.785 -6.184 1.372 1 98.75 23 GLU B O 1
ATOM 905 N N . ALA B 1 24 ? -7.488 -4.199 0.388 1 98.44 24 ALA B N 1
ATOM 906 C CA . ALA B 1 24 ? -6.691 -3.637 1.477 1 98.44 24 ALA B CA 1
ATOM 907 C C . ALA B 1 24 ? -7.461 -2.545 2.213 1 98.44 24 ALA B C 1
ATOM 909 O O . ALA B 1 24 ? -7.809 -1.518 1.625 1 98.44 24 ALA B O 1
ATOM 910 N N . ARG B 1 25 ? -7.648 -2.746 3.5 1 97.88 25 ARG B N 1
ATOM 911 C CA . ARG B 1 25 ? -8.5 -1.835 4.258 1 97.88 25 ARG B CA 1
ATOM 912 C C . ARG B 1 25 ? -7.719 -1.167 5.387 1 97.88 25 ARG B C 1
ATOM 914 O O . ARG B 1 25 ? -7.066 -1.845 6.184 1 97.88 25 ARG B O 1
ATOM 921 N N . LEU B 1 26 ? -7.801 0.084 5.316 1 96.81 26 LEU B N 1
ATOM 922 C CA . LEU B 1 26 ? -7.219 0.895 6.383 1 96.81 26 LEU B CA 1
ATOM 923 C C . LEU B 1 26 ? -8.312 1.622 7.164 1 96.81 26 LEU B C 1
ATOM 925 O O . LEU B 1 26 ? -9.125 2.34 6.582 1 96.81 26 LEU B O 1
ATOM 929 N N . LEU B 1 27 ? -8.312 1.317 8.477 1 88.12 27 LEU B N 1
ATOM 930 C CA . LEU B 1 27 ? -9.227 2.012 9.383 1 88.12 27 LEU B CA 1
ATOM 931 C C . LEU B 1 27 ? -8.453 2.82 10.422 1 88.12 27 LEU B C 1
ATOM 933 O O . LEU B 1 27 ? -7.703 2.256 11.219 1 88.12 27 LEU B O 1
ATOM 937 N N . THR B 1 28 ? -8.578 4.031 10.172 1 83.25 28 THR B N 1
ATOM 938 C CA . THR B 1 28 ? -8.008 4.91 11.188 1 83.25 28 THR B CA 1
ATOM 939 C C . THR B 1 28 ? -9.117 5.594 11.984 1 83.25 28 THR B C 1
ATOM 941 O O . THR B 1 28 ? -10.305 5.375 11.727 1 83.25 28 THR B O 1
ATOM 944 N N . GLY B 1 29 ? -8.797 6.328 13.125 1 72.44 29 GLY B N 1
ATOM 945 C CA . GLY B 1 29 ? -9.781 7.098 13.867 1 72.44 29 GLY B CA 1
ATOM 946 C C . GLY B 1 29 ? -10.562 8.07 12.992 1 72.44 29 GLY B C 1
ATOM 947 O O . GLY B 1 29 ? -11.719 8.383 13.281 1 72.44 29 GLY B O 1
ATOM 948 N N . ASN B 1 30 ? -10.047 8.453 11.82 1 70.38 30 ASN B N 1
ATOM 949 C CA . ASN B 1 30 ? -10.633 9.547 11.055 1 70.38 30 ASN B CA 1
ATOM 950 C C . ASN B 1 30 ? -10.938 9.125 9.617 1 70.38 30 ASN B C 1
ATOM 952 O O . ASN B 1 30 ? -11.594 9.859 8.875 1 70.38 30 ASN B O 1
ATOM 956 N N . SER B 1 31 ? -10.406 7.969 9.18 1 75.62 31 SER B N 1
ATOM 957 C CA . SER B 1 31 ? -10.586 7.605 7.777 1 75.62 31 SER B CA 1
ATOM 958 C C . SER B 1 31 ? -10.742 6.094 7.613 1 75.62 31 SER B C 1
ATOM 960 O O . SER B 1 31 ? -10.156 5.32 8.375 1 75.62 31 SER B O 1
ATOM 962 N N . ASN B 1 32 ? -11.648 5.762 6.703 1 91.19 32 ASN B N 1
ATOM 963 C CA . ASN B 1 32 ? -11.836 4.391 6.23 1 91.19 32 ASN B CA 1
ATOM 964 C C . ASN B 1 32 ? -11.594 4.277 4.73 1 91.19 32 ASN B C 1
ATOM 966 O O . ASN B 1 32 ? -12.406 4.742 3.928 1 91.19 32 ASN B O 1
ATOM 970 N N . LEU B 1 33 ? -10.414 3.809 4.402 1 96.88 33 LEU B N 1
ATOM 971 C CA . LEU B 1 33 ? -10.062 3.693 2.99 1 96.88 33 LEU B CA 1
ATOM 972 C C . LEU B 1 33 ? -9.867 2.232 2.596 1 96.88 33 LEU B C 1
ATOM 974 O O . LEU B 1 33 ? -9.367 1.432 3.391 1 96.88 33 LEU B O 1
ATOM 978 N N . THR B 1 34 ? -10.32 2.01 1.419 1 98.31 34 THR B N 1
ATOM 979 C CA . THR B 1 34 ? -10.141 0.659 0.898 1 98.31 34 THR B CA 1
ATOM 980 C C . THR B 1 34 ? -9.523 0.691 -0.494 1 98.31 34 THR B C 1
ATOM 982 O O . THR B 1 34 ? -10.008 1.395 -1.382 1 98.31 34 THR B O 1
ATOM 985 N N . GLY B 1 35 ? -8.398 0.016 -0.657 1 98.69 35 GLY B N 1
ATOM 986 C CA . GLY B 1 35 ? -7.805 -0.224 -1.964 1 98.69 35 GLY B CA 1
ATOM 987 C C . GLY B 1 35 ? -8.156 -1.583 -2.539 1 98.69 35 GLY B C 1
ATOM 988 O O . GLY B 1 35 ? -8.391 -2.537 -1.794 1 98.69 35 GLY B O 1
ATOM 989 N N . HIS B 1 36 ? -8.172 -1.641 -3.865 1 98.88 36 HIS B N 1
ATOM 990 C CA . HIS B 1 36 ? -8.531 -2.877 -4.551 1 98.88 36 HIS B CA 1
ATOM 991 C C . HIS B 1 36 ? -7.477 -3.27 -5.574 1 98.88 36 HIS B C 1
ATOM 993 O O . HIS B 1 36 ? -6.809 -2.404 -6.148 1 98.88 36 HIS B O 1
ATOM 999 N N . GLY B 1 37 ? -7.328 -4.598 -5.73 1 98.81 37 GLY B N 1
ATOM 1000 C CA . GLY B 1 37 ? -6.453 -5.16 -6.75 1 98.81 37 GLY B CA 1
ATOM 1001 C C . GLY B 1 37 ? -6.879 -6.543 -7.203 1 98.81 37 GLY B C 1
ATOM 1002 O O . GLY B 1 37 ? -7.645 -7.219 -6.516 1 98.81 37 GLY B O 1
ATOM 1003 N N . SER B 1 38 ? -6.492 -6.887 -8.422 1 98.62 38 SER B N 1
ATOM 1004 C CA . SER B 1 38 ? -6.773 -8.211 -8.961 1 98.62 38 SER B CA 1
ATOM 1005 C C . SER B 1 38 ? -5.633 -8.711 -9.836 1 98.62 38 SER B C 1
ATOM 1007 O O . SER B 1 38 ? -4.828 -7.914 -10.328 1 98.62 38 SER B O 1
ATOM 1009 N N . ALA B 1 39 ? -5.605 -10 -9.875 1 98.06 39 ALA B N 1
ATOM 1010 C CA . ALA B 1 39 ? -4.664 -10.688 -10.75 1 98.06 39 ALA B CA 1
ATOM 1011 C C . ALA B 1 39 ? -5.273 -11.977 -11.297 1 98.06 39 ALA B C 1
ATOM 1013 O O . ALA B 1 39 ? -5.984 -12.688 -10.586 1 98.06 39 ALA B O 1
ATOM 1014 N N . ARG B 1 40 ? -4.926 -12.289 -12.492 1 95.81 40 ARG B N 1
ATOM 1015 C CA . ARG B 1 40 ? -5.441 -13.5 -13.125 1 95.81 40 ARG B CA 1
ATOM 1016 C C . ARG B 1 40 ? -4.328 -14.281 -13.812 1 95.81 40 ARG B C 1
ATOM 1018 O O . ARG B 1 40 ? -3.477 -13.688 -14.484 1 95.81 40 ARG B O 1
ATOM 1025 N N . CYS B 1 41 ? -4.414 -15.523 -13.609 1 92.69 41 CYS B N 1
ATOM 1026 C CA . CYS B 1 41 ? -3.492 -16.406 -14.305 1 92.69 41 CYS B CA 1
ATOM 1027 C C . CYS B 1 41 ? -4.023 -16.781 -15.688 1 92.69 41 CYS B C 1
ATOM 1029 O O . CYS B 1 41 ? -5.203 -17.109 -15.836 1 92.69 41 CYS B O 1
ATOM 1031 N N . ASN B 1 42 ? -3.158 -16.703 -16.656 1 90.81 42 ASN B N 1
ATOM 1032 C CA . ASN B 1 42 ? -3.525 -17.234 -17.969 1 90.81 42 ASN B CA 1
ATOM 1033 C C . ASN B 1 42 ? -3.762 -18.75 -17.906 1 90.81 42 ASN B C 1
ATOM 1035 O O . ASN B 1 42 ? -2.906 -19.5 -17.438 1 90.81 42 ASN B O 1
ATOM 1039 N N . PRO B 1 43 ? -4.852 -19.203 -18.453 1 89.94 43 PRO B N 1
ATOM 1040 C CA . PRO B 1 43 ? -5.18 -20.641 -18.375 1 89.94 43 PRO B CA 1
ATOM 1041 C C . PRO B 1 43 ? -4.098 -21.516 -18.984 1 89.94 43 PRO B C 1
ATOM 1043 O O . PRO B 1 43 ? -3.967 -22.688 -18.625 1 89.94 43 PRO B O 1
ATOM 1046 N N . ALA B 1 44 ? -3.273 -20.984 -19.875 1 88.75 44 ALA B N 1
ATOM 1047 C CA . ALA B 1 44 ? -2.223 -21.734 -20.547 1 88.75 44 ALA B CA 1
ATOM 1048 C C . ALA B 1 44 ? -0.956 -21.797 -19.703 1 88.75 44 ALA B C 1
ATOM 1050 O O . ALA B 1 44 ? -0.04 -22.562 -20 1 88.75 44 ALA B O 1
ATOM 1051 N N . ASP B 1 45 ? -0.862 -21.047 -18.672 1 88.69 45 ASP B N 1
ATOM 1052 C CA . ASP B 1 45 ? 0.328 -20.984 -17.828 1 88.69 45 ASP B CA 1
ATOM 1053 C C . ASP B 1 45 ? 0.183 -21.875 -16.594 1 88.69 45 ASP B C 1
ATOM 1055 O O . ASP B 1 45 ? -0.925 -22.297 -16.25 1 88.69 45 ASP B O 1
ATOM 1059 N N . VAL B 1 46 ? 1.323 -22.172 -16 1 86.88 46 VAL B N 1
ATOM 1060 C CA . VAL B 1 46 ? 1.309 -22.891 -14.727 1 86.88 46 VAL B CA 1
ATOM 1061 C C . VAL B 1 46 ? 0.639 -22.031 -13.656 1 86.88 46 VAL B C 1
ATOM 1063 O O . VAL B 1 46 ? 0.949 -20.844 -13.523 1 86.88 46 VAL B O 1
ATOM 1066 N N . ASP B 1 47 ? -0.312 -22.609 -12.953 1 86.56 47 ASP B N 1
ATOM 1067 C CA . ASP B 1 47 ? -1.03 -21.859 -11.922 1 86.56 47 ASP B CA 1
ATOM 1068 C C . ASP B 1 47 ? -0.28 -21.906 -10.594 1 86.56 47 ASP B C 1
ATOM 1070 O O . ASP B 1 47 ? -0.212 -22.953 -9.945 1 86.56 47 ASP B O 1
ATOM 1074 N N . VAL B 1 48 ? 0.269 -20.844 -10.227 1 90.38 48 VAL B N 1
ATOM 1075 C CA . VAL B 1 48 ? 0.904 -20.672 -8.93 1 90.38 48 VAL B CA 1
ATOM 1076 C C . VAL B 1 48 ? 0.117 -19.641 -8.109 1 90.38 48 VAL B C 1
ATOM 1078 O O . VAL B 1 48 ? 0.307 -18.438 -8.266 1 90.38 48 VAL B O 1
ATOM 1081 N N . PRO B 1 49 ? -0.723 -20.062 -7.254 1 91.62 49 PRO B N 1
ATOM 1082 C CA . PRO B 1 49 ? -1.633 -19.172 -6.523 1 91.62 49 PRO B CA 1
ATOM 1083 C C . PRO B 1 49 ? -0.899 -18.078 -5.766 1 91.62 49 PRO B C 1
ATOM 1085 O O . PRO B 1 49 ? -1.348 -16.922 -5.754 1 91.62 49 PRO B O 1
ATOM 1088 N N . ALA B 1 50 ? 0.278 -18.359 -5.246 1 90.81 50 ALA B N 1
ATOM 1089 C CA . ALA B 1 50 ? 1.03 -17.391 -4.445 1 90.81 50 ALA B CA 1
ATOM 1090 C C . ALA B 1 50 ? 1.416 -16.172 -5.273 1 90.81 50 ALA B C 1
ATOM 1092 O O . ALA B 1 50 ? 1.466 -15.055 -4.758 1 90.81 50 ALA B O 1
ATOM 1093 N N . ILE B 1 51 ? 1.671 -16.391 -6.562 1 93.56 51 ILE B N 1
ATOM 1094 C CA . ILE B 1 51 ? 2.021 -15.281 -7.449 1 93.56 51 ILE B CA 1
ATOM 1095 C C . ILE B 1 51 ? 0.817 -14.359 -7.625 1 93.56 51 ILE B C 1
ATOM 1097 O O . ILE B 1 51 ? 0.947 -13.133 -7.547 1 93.56 51 ILE B O 1
ATOM 1101 N N . GLY B 1 52 ? -0.326 -14.914 -7.895 1 95.38 52 GLY B N 1
ATOM 1102 C CA . GLY B 1 52 ? -1.541 -14.125 -7.98 1 95.38 52 GLY B CA 1
ATOM 1103 C C . GLY B 1 52 ? -1.844 -13.352 -6.707 1 95.38 52 GLY B C 1
ATOM 1104 O O . GLY B 1 52 ? -2.295 -12.211 -6.762 1 95.38 52 GLY B O 1
ATOM 1105 N N . ASP B 1 53 ? -1.573 -14.023 -5.559 1 95.38 53 ASP B N 1
ATOM 1106 C CA . ASP B 1 53 ? -1.761 -13.375 -4.266 1 95.38 53 ASP B CA 1
ATOM 1107 C C . ASP B 1 53 ? -0.907 -12.109 -4.16 1 95.38 53 ASP B C 1
ATOM 1109 O O . ASP B 1 53 ? -1.411 -11.047 -3.811 1 95.38 53 ASP B O 1
ATOM 1113 N N . GLU B 1 54 ? 0.362 -12.242 -4.457 1 96.19 54 GLU B N 1
ATOM 1114 C CA . GLU B 1 54 ? 1.299 -11.125 -4.34 1 96.19 54 GLU B CA 1
ATOM 1115 C C . GLU B 1 54 ? 0.942 -10 -5.309 1 96.19 54 GLU B C 1
ATOM 1117 O O . GLU B 1 54 ? 0.958 -8.828 -4.934 1 96.19 54 GLU B O 1
ATOM 1122 N N . LEU B 1 55 ? 0.551 -10.43 -6.496 1 97.38 55 LEU B N 1
ATOM 1123 C CA . LEU B 1 55 ? 0.222 -9.422 -7.5 1 97.38 55 LEU B CA 1
ATOM 1124 C C . LEU B 1 55 ? -1.052 -8.68 -7.125 1 97.38 55 LEU B C 1
ATOM 1126 O O . LEU B 1 55 ? -1.101 -7.449 -7.203 1 97.38 55 LEU B O 1
ATOM 1130 N N . ALA B 1 56 ? -2.039 -9.438 -6.789 1 98.31 56 ALA B N 1
ATOM 1131 C CA . ALA B 1 56 ? -3.303 -8.812 -6.406 1 98.31 56 ALA B CA 1
ATOM 1132 C C . ALA B 1 56 ? -3.123 -7.906 -5.188 1 98.31 56 ALA B C 1
ATOM 1134 O O . ALA B 1 56 ? -3.623 -6.777 -5.168 1 98.31 56 ALA B O 1
ATOM 1135 N N . ALA B 1 57 ? -2.439 -8.367 -4.188 1 97.62 57 ALA B N 1
ATOM 1136 C CA . ALA B 1 57 ? -2.17 -7.574 -2.988 1 97.62 57 ALA B CA 1
ATOM 1137 C C . ALA B 1 57 ? -1.396 -6.305 -3.33 1 97.62 57 ALA B C 1
ATOM 1139 O O . ALA B 1 57 ? -1.684 -5.23 -2.797 1 97.62 57 ALA B O 1
ATOM 1140 N N . SER B 1 58 ? -0.407 -6.453 -4.191 1 98.31 58 SER B N 1
ATOM 1141 C CA . SER B 1 58 ? 0.377 -5.301 -4.625 1 98.31 58 SER B CA 1
ATOM 1142 C C . SER B 1 58 ? -0.513 -4.227 -5.238 1 98.31 58 SER B C 1
ATOM 1144 O O . SER B 1 58 ? -0.395 -3.047 -4.898 1 98.31 58 SER B O 1
ATOM 1146 N N . ARG B 1 59 ? -1.345 -4.66 -6.055 1 98.81 59 ARG B N 1
ATOM 1147 C CA . ARG B 1 59 ? -2.225 -3.719 -6.734 1 98.81 59 ARG B CA 1
ATOM 1148 C C . ARG B 1 59 ? -3.219 -3.094 -5.762 1 98.81 59 ARG B C 1
ATOM 1150 O O . ARG B 1 59 ? -3.559 -1.915 -5.883 1 98.81 59 ARG B O 1
ATOM 1157 N N . ALA B 1 60 ? -3.703 -3.828 -4.84 1 98.81 60 ALA B N 1
ATOM 1158 C CA . ALA B 1 60 ? -4.598 -3.293 -3.814 1 98.81 60 ALA B CA 1
ATOM 1159 C C . ALA B 1 60 ? -3.885 -2.25 -2.957 1 98.81 60 ALA B C 1
ATOM 1161 O O . ALA B 1 60 ? -4.453 -1.202 -2.645 1 98.81 60 ALA B O 1
ATOM 1162 N N . MET B 1 61 ? -2.658 -2.543 -2.65 1 98.25 61 MET B N 1
ATOM 1163 C CA . MET B 1 61 ? -1.869 -1.621 -1.838 1 98.25 61 MET B CA 1
ATOM 1164 C C . MET B 1 61 ? -1.583 -0.332 -2.6 1 98.25 61 MET B C 1
ATOM 1166 O O . MET B 1 61 ? -1.619 0.756 -2.023 1 98.25 61 MET B O 1
ATOM 1170 N N . LYS B 1 62 ? -1.3 -0.449 -3.842 1 98.75 62 LYS B N 1
ATOM 1171 C CA . LYS B 1 62 ? -1.07 0.728 -4.676 1 98.75 62 LYS B CA 1
ATOM 1172 C C . LYS B 1 62 ? -2.318 1.602 -4.75 1 98.75 62 LYS B C 1
ATOM 1174 O O . LYS B 1 62 ? -2.232 2.828 -4.645 1 98.75 62 LYS B O 1
ATOM 1179 N N . ASP B 1 63 ? -3.379 0.919 -4.926 1 98.81 63 ASP B N 1
ATOM 1180 C CA . ASP B 1 63 ? -4.648 1.636 -4.953 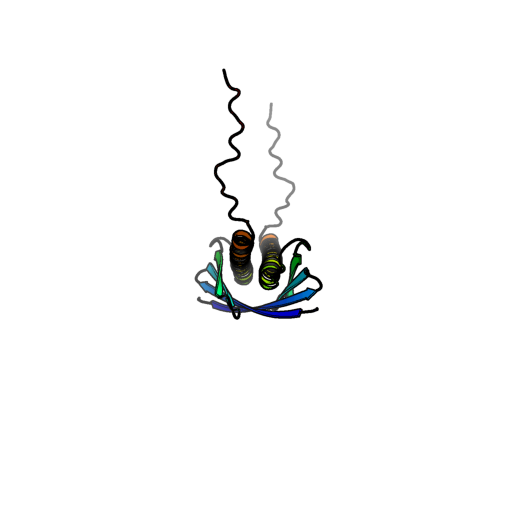1 98.81 63 ASP B CA 1
ATOM 1181 C C . ASP B 1 63 ? -4.898 2.359 -3.631 1 98.81 63 ASP B C 1
ATOM 1183 O O . ASP B 1 63 ? -5.289 3.529 -3.621 1 98.81 63 ASP B O 1
ATOM 1187 N N . LEU B 1 64 ? -4.695 1.73 -2.527 1 98.25 64 LEU B N 1
ATOM 1188 C CA . LEU B 1 64 ? -4.863 2.314 -1.2 1 98.25 64 LEU B CA 1
ATOM 1189 C C . LEU B 1 64 ? -3.936 3.51 -1.011 1 98.25 64 LEU B C 1
ATOM 1191 O O . LEU B 1 64 ? -4.355 4.551 -0.499 1 98.25 64 LEU B O 1
ATOM 1195 N N . ALA B 1 65 ? -2.719 3.316 -1.463 1 98.38 65 ALA B N 1
ATOM 1196 C CA . ALA B 1 65 ? -1.752 4.406 -1.371 1 98.38 65 ALA B CA 1
ATOM 1197 C C . ALA B 1 65 ? -2.236 5.637 -2.137 1 98.38 65 ALA B C 1
ATOM 1199 O O . ALA B 1 65 ? -2.107 6.766 -1.658 1 98.38 65 ALA B O 1
ATOM 1200 N N . GLY B 1 66 ? -2.814 5.387 -3.266 1 98.25 66 GLY B N 1
ATOM 1201 C CA . GLY B 1 66 ? -3.361 6.48 -4.051 1 98.25 66 GLY B CA 1
ATOM 1202 C C . GLY B 1 66 ? -4.492 7.211 -3.35 1 98.25 66 GLY B C 1
ATOM 1203 O O . GLY B 1 66 ? -4.574 8.438 -3.404 1 98.25 66 GLY B O 1
ATOM 1204 N N . LYS B 1 67 ? -5.285 6.488 -2.74 1 96.88 67 LYS B N 1
ATOM 1205 C CA . LYS B 1 67 ? -6.406 7.086 -2.02 1 96.88 67 LYS B CA 1
ATOM 1206 C C . LYS B 1 67 ? -5.922 7.879 -0.808 1 96.88 67 LYS B C 1
ATOM 1208 O O . LYS B 1 67 ? -6.457 8.945 -0.504 1 96.88 67 LYS B O 1
ATOM 1213 N N . LEU B 1 68 ? -4.949 7.398 -0.125 1 95.62 68 LEU B N 1
ATOM 1214 C CA . LEU B 1 68 ? -4.34 8.117 0.987 1 95.62 68 LEU B CA 1
ATOM 1215 C C . LEU B 1 68 ? -3.773 9.453 0.523 1 95.62 68 LEU B C 1
ATOM 1217 O O . LEU B 1 68 ? -3.969 10.477 1.182 1 95.62 68 LEU B O 1
ATOM 1221 N N . MET B 1 69 ? -3.154 9.438 -0.59 1 96.81 69 MET B N 1
ATOM 1222 C CA . MET B 1 69 ? -2.57 10.656 -1.152 1 96.81 69 MET B CA 1
ATOM 1223 C C . MET B 1 69 ? -3.656 11.656 -1.521 1 96.81 69 MET B C 1
ATOM 1225 O O . MET B 1 69 ? -3.508 12.859 -1.274 1 96.81 69 MET B O 1
ATOM 1229 N N . ARG B 1 70 ? -4.703 11.125 -2.094 1 95.88 70 ARG B N 1
ATOM 1230 C CA . ARG B 1 70 ? -5.809 12 -2.465 1 95.88 70 ARG B CA 1
ATOM 1231 C C . ARG B 1 70 ? -6.434 12.648 -1.232 1 95.88 70 ARG B C 1
ATOM 1233 O O . ARG B 1 70 ? -6.777 13.828 -1.251 1 95.88 70 ARG B O 1
ATOM 1240 N N . GLU B 1 71 ? -6.562 11.852 -0.231 1 93.31 71 GLU B N 1
ATOM 1241 C CA . GLU B 1 71 ? -7.102 12.383 1.018 1 93.31 71 GLU B CA 1
ATOM 1242 C C . GLU B 1 71 ? -6.191 13.469 1.589 1 93.31 71 GLU B C 1
ATOM 1244 O O . GLU B 1 71 ? -6.668 14.531 1.994 1 93.31 71 GLU B O 1
ATOM 1249 N N . ALA B 1 72 ? -4.934 13.289 1.633 1 93.31 72 ALA B N 1
ATOM 1250 C CA . ALA B 1 72 ? -3.973 14.273 2.119 1 93.31 72 ALA B CA 1
ATOM 1251 C C . ALA B 1 72 ? -4.047 15.562 1.302 1 93.31 72 ALA B C 1
ATOM 1253 O O . ALA B 1 72 ? -4.031 16.656 1.861 1 93.31 72 ALA B O 1
ATOM 1254 N N . ASN B 1 73 ? -4.184 15.383 0.003 1 94.12 73 ASN B N 1
ATOM 1255 C CA . ASN B 1 73 ? -4.258 16.547 -0.882 1 94.12 73 ASN B CA 1
ATOM 1256 C C . ASN B 1 73 ? -5.531 17.344 -0.638 1 94.12 73 ASN B C 1
ATOM 1258 O O . ASN B 1 73 ? -5.504 18.578 -0.662 1 94.12 73 ASN B O 1
ATOM 1262 N N . ARG B 1 74 ? -6.551 16.641 -0.368 1 92.62 74 ARG B N 1
ATOM 1263 C CA . ARG B 1 74 ? -7.801 17.328 -0.055 1 92.62 74 ARG B CA 1
ATOM 1264 C C . ARG B 1 74 ? -7.68 18.125 1.242 1 92.62 74 ARG B C 1
ATOM 1266 O O . ARG B 1 74 ? -8.164 19.25 1.335 1 92.62 74 ARG B O 1
ATOM 1273 N N . GLU B 1 75 ? -7.016 17.547 2.172 1 91.88 75 GLU B N 1
ATOM 1274 C CA . GLU B 1 75 ? -6.82 18.203 3.457 1 91.88 75 GLU B CA 1
ATOM 1275 C C . GLU B 1 75 ? -5.91 19.422 3.316 1 91.88 75 GLU B C 1
ATOM 1277 O O . GLU B 1 75 ? -6.137 20.453 3.957 1 91.88 75 GLU B O 1
ATOM 1282 N N . MET B 1 76 ? -4.918 19.359 2.502 1 92.12 76 MET B N 1
ATOM 1283 C CA . MET B 1 76 ? -4.039 20.484 2.221 1 92.12 76 MET B CA 1
ATOM 1284 C C . MET B 1 76 ? -4.824 21.656 1.64 1 92.12 76 MET B C 1
ATOM 1286 O O . MET B 1 76 ? -4.617 22.797 2.037 1 92.12 76 MET B O 1
ATOM 1290 N N . GLU B 1 77 ? -5.684 21.344 0.734 1 90.5 77 GLU B N 1
ATOM 1291 C CA . GLU B 1 77 ? -6.512 22.375 0.103 1 90.5 77 GLU B CA 1
ATOM 1292 C C . GLU B 1 77 ? -7.43 23.047 1.12 1 90.5 77 GLU B C 1
ATOM 1294 O O . GLU B 1 77 ? -7.625 24.266 1.081 1 90.5 77 GLU B O 1
ATOM 1299 N N . ALA B 1 78 ? -7.879 22.234 1.981 1 89.31 78 ALA B N 1
ATOM 1300 C CA . ALA B 1 78 ? -8.789 22.75 3 1 89.31 78 ALA B CA 1
ATOM 1301 C C . ALA B 1 78 ? -8.062 23.688 3.961 1 89.31 78 ALA B C 1
ATOM 1303 O O . ALA B 1 78 ? -8.617 24.719 4.371 1 89.31 78 ALA B O 1
ATOM 1304 N N . VAL B 1 79 ? -6.859 23.406 4.25 1 86.06 79 VAL B N 1
ATOM 1305 C CA . VAL B 1 79 ? -6.055 24.203 5.16 1 86.06 79 VAL B CA 1
ATOM 1306 C C . VAL B 1 79 ? -5.602 25.484 4.457 1 86.06 79 VAL B C 1
ATOM 1308 O O . VAL B 1 79 ? -5.586 26.562 5.062 1 86.06 79 VAL B O 1
ATOM 1311 N N . GLY B 1 80 ? -5.102 25.359 3.121 1 80 80 GLY B N 1
ATOM 1312 C CA . GLY B 1 80 ? -4.699 26.531 2.352 1 80 80 GLY B CA 1
ATOM 1313 C C . GLY B 1 80 ? -5.852 27.469 2.039 1 80 80 GLY B C 1
ATOM 1314 O O . GLY B 1 80 ? -5.672 28.672 1.977 1 80 80 GLY B O 1
ATOM 1315 N N . ALA B 1 81 ? -6.922 26.953 1.515 1 69.56 81 ALA B N 1
ATOM 1316 C CA . ALA B 1 81 ? -8.109 27.766 1.267 1 69.56 81 ALA B CA 1
ATOM 1317 C C . ALA B 1 81 ? -8.492 28.562 2.51 1 69.56 81 ALA B C 1
ATOM 1319 O O . ALA B 1 81 ? -9.031 29.672 2.402 1 69.56 81 ALA B O 1
ATOM 1320 N N . GLY B 1 82 ? -8.125 27.922 3.559 1 57.09 82 GLY B N 1
ATOM 1321 C CA . GLY B 1 82 ? -8.414 28.672 4.77 1 57.09 82 GLY B CA 1
ATOM 1322 C C . GLY B 1 82 ? -7.402 29.781 5.043 1 57.09 82 GLY B C 1
ATOM 1323 O O . GLY B 1 82 ? -7.652 30.672 5.852 1 57.09 82 GLY B O 1
ATOM 1324 N N . THR B 1 83 ? -6.125 29.578 4.445 1 57.25 83 THR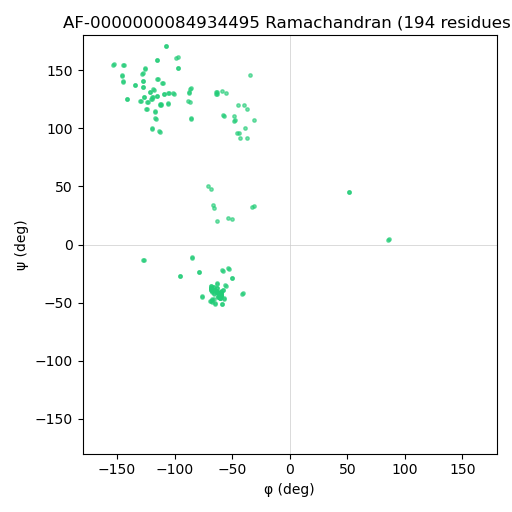 B N 1
ATOM 1325 C CA . THR B 1 83 ? -5.07 30.547 4.688 1 57.25 83 THR B CA 1
ATOM 1326 C C . THR B 1 83 ? -5.016 31.578 3.559 1 57.25 83 THR B C 1
ATOM 1328 O O . THR B 1 83 ? -4.371 32.625 3.691 1 57.25 83 THR B O 1
ATOM 1331 N N . VAL B 1 84 ? -5.457 31.25 2.262 1 50.53 84 VAL B N 1
ATOM 1332 C CA . VAL B 1 84 ? -5.445 32.25 1.214 1 50.53 84 VAL B CA 1
ATOM 1333 C C . VAL B 1 84 ? -6.281 33.469 1.646 1 50.53 84 VAL B C 1
ATOM 1335 O O . VAL B 1 84 ? -7.457 33.312 1.987 1 50.53 84 VAL B O 1
ATOM 1338 N N . PRO B 1 85 ? -5.707 34.594 1.919 1 48.44 85 PRO B N 1
ATOM 1339 C CA . PRO B 1 85 ? -6.527 35.812 2.006 1 48.44 85 PRO B CA 1
ATOM 1340 C C . PRO B 1 85 ? -7.469 35.969 0.815 1 48.44 85 PRO B C 1
ATOM 1342 O O . PRO B 1 85 ? -7.16 35.5 -0.286 1 48.44 85 PRO B O 1
ATOM 1345 N N . GLN B 1 86 ? -8.789 35.844 0.888 1 43 86 GLN B N 1
ATOM 1346 C CA . GLN B 1 86 ? -9.781 36.219 -0.098 1 43 86 GLN B CA 1
ATOM 1347 C C . GLN B 1 86 ? -9.328 37.469 -0.878 1 43 86 GLN B C 1
ATOM 1349 O O . GLN B 1 86 ? -9.852 38.562 -0.683 1 43 86 GLN B O 1
ATOM 1354 N N . HIS B 1 87 ? -8.008 37.656 -1.091 1 43.28 87 HIS B N 1
ATOM 1355 C CA . HIS B 1 87 ? -7.789 38.875 -1.873 1 43.28 87 HIS B CA 1
ATOM 1356 C C . HIS B 1 87 ? -8.359 38.719 -3.281 1 43.28 87 HIS B C 1
ATOM 1358 O O . HIS B 1 87 ? -7.66 38.281 -4.195 1 43.28 87 HIS B O 1
ATOM 1364 N N . THR B 1 88 ? -9.438 37.969 -3.568 1 42.81 88 THR B N 1
ATOM 1365 C CA . THR B 1 88 ? -10.07 38.156 -4.871 1 42.81 88 THR B CA 1
ATOM 1366 C C . THR B 1 88 ? -10.406 39.625 -5.102 1 42.81 88 THR B C 1
ATOM 1368 O O . THR B 1 88 ? -11.555 40.062 -4.926 1 42.81 88 THR B O 1
ATOM 1371 N N . GLY B 1 89 ? -9.781 40.656 -4.453 1 38.31 89 GLY B N 1
ATOM 1372 C CA . GLY B 1 89 ? -10.258 41.906 -5.035 1 38.31 89 GLY B CA 1
ATOM 1373 C C . GLY B 1 89 ? -10.055 41.969 -6.535 1 38.31 89 GLY B C 1
ATOM 13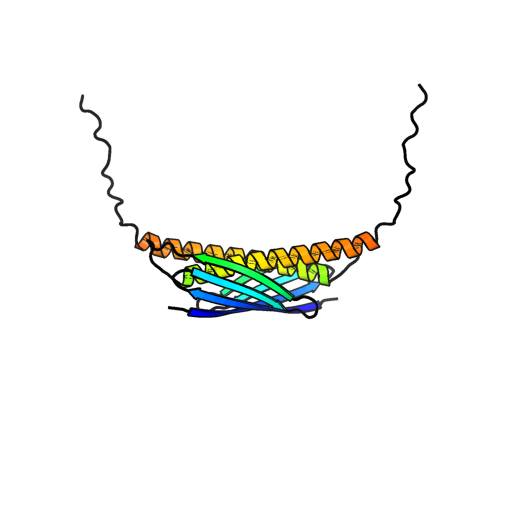74 O O . GLY B 1 89 ? -9.227 41.25 -7.094 1 38.31 89 GLY B O 1
ATOM 1375 N N . PRO B 1 90 ? -11.117 42.344 -7.402 1 41.09 90 PRO B N 1
ATOM 1376 C CA . PRO B 1 90 ? -11.172 42.594 -8.844 1 41.09 90 PRO B CA 1
ATOM 1377 C C . PRO B 1 90 ? -9.953 43.375 -9.352 1 41.09 90 PRO B C 1
ATOM 1379 O O . PRO B 1 90 ? -9.758 43.469 -10.57 1 41.09 90 PRO B O 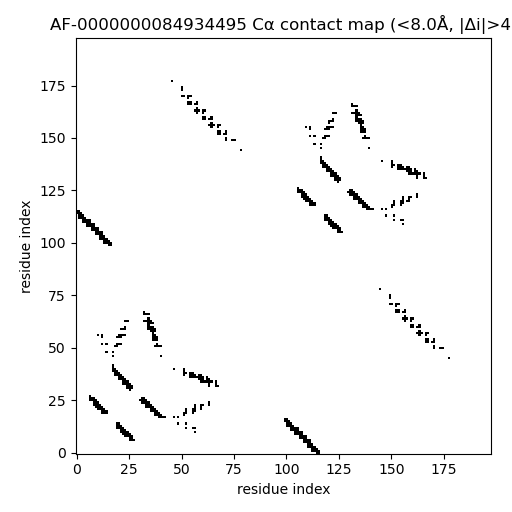1
ATOM 1382 N N . GLY B 1 91 ? -9.461 44.469 -8.57 1 38.5 91 GLY B N 1
ATOM 1383 C CA . GLY B 1 91 ? -8.953 45.75 -9.086 1 38.5 91 GLY B CA 1
ATOM 1384 C C . GLY B 1 91 ? -7.664 45.562 -9.875 1 38.5 91 GLY B C 1
ATOM 1385 O O . GLY B 1 91 ? -7.121 46.562 -10.383 1 38.5 91 GLY B O 1
ATOM 1386 N N . TYR B 1 92 ? -6.586 44.875 -9.594 1 37.88 92 TYR B N 1
ATOM 1387 C CA . TYR B 1 92 ? -5.391 45.438 -10.211 1 37.88 92 TYR B CA 1
ATOM 1388 C C . TYR B 1 92 ? -5.441 45.281 -11.727 1 37.88 92 TYR B C 1
ATOM 1390 O O . TYR B 1 92 ? -5.109 44.219 -12.258 1 37.88 92 TYR B O 1
ATOM 1398 N N . GLY B 1 93 ? -6.613 45.656 -12.391 1 39.78 93 GLY B N 1
ATOM 1399 C CA . GLY B 1 93 ? -6.625 46.062 -13.781 1 39.78 93 GLY B CA 1
ATOM 1400 C C . GLY B 1 93 ? -5.527 47.031 -14.125 1 39.78 93 GLY B C 1
ATOM 1401 O O . GLY B 1 93 ? -5.281 48 -13.375 1 39.78 93 GLY B O 1
ATOM 1402 N N . TRP B 1 94 ? -4.332 46.719 -14.656 1 38.41 94 TRP B N 1
ATOM 1403 C CA . TRP B 1 94 ? -3.369 47.656 -15.219 1 38.41 94 TRP B CA 1
ATOM 1404 C C . TRP B 1 94 ? -4.078 48.781 -15.969 1 38.41 94 TRP B C 1
ATOM 1406 O O . TRP B 1 94 ? -5.113 48.562 -16.609 1 38.41 94 TRP B O 1
ATOM 1416 N N . PRO B 1 95 ? -3.977 50.094 -15.539 1 38.44 95 PRO B N 1
ATOM 1417 C CA . PRO B 1 95 ? -4.516 51.375 -16.047 1 38.44 95 PRO B CA 1
ATOM 1418 C C . PRO B 1 95 ? -4.398 51.5 -17.562 1 38.44 95 PRO B C 1
ATOM 1420 O O . PRO B 1 95 ? -3.365 51.125 -18.141 1 38.44 95 PRO B O 1
ATOM 1423 N N . GLU B 1 96 ? -5.363 51.125 -18.391 1 36.78 96 GLU B N 1
ATOM 1424 C CA . GLU B 1 96 ? -5.398 51.5 -19.797 1 36.78 96 GLU B CA 1
ATOM 1425 C C . GLU B 1 96 ? -4.938 52.938 -20 1 36.78 96 GLU B C 1
ATOM 1427 O O . GLU B 1 96 ? -5.363 53.844 -19.266 1 36.78 96 GLU B O 1
ATOM 1432 N N . ALA B 1 97 ? -3.615 53.156 -20.438 1 41.03 97 ALA B N 1
ATOM 1433 C CA . ALA B 1 97 ? -3.061 54.406 -20.922 1 41.03 97 ALA B CA 1
ATOM 1434 C C . ALA B 1 97 ? -4.129 55.25 -21.625 1 41.03 97 ALA B C 1
ATOM 1436 O O . ALA B 1 97 ? -4.93 54.719 -22.406 1 41.03 97 ALA B O 1
ATOM 1437 N N . VAL B 1 98 ? -4.621 56.375 -21.016 1 35.5 98 VAL B N 1
ATOM 1438 C CA . VAL B 1 98 ? -5.492 57.469 -21.406 1 35.5 98 VAL B CA 1
ATOM 1439 C C . VAL B 1 98 ? -5.094 57.969 -22.797 1 35.5 98 VAL B C 1
ATOM 1441 O O . VAL B 1 98 ? -3.93 58.312 -23.031 1 35.5 98 VAL B O 1
ATOM 1444 N N . THR B 1 99 ? -5.922 57.969 -23.875 1 29.75 99 THR B N 1
ATOM 1445 C CA . THR B 1 99 ? -5.863 58.781 -25.062 1 29.75 99 THR B CA 1
ATOM 1446 C C . THR B 1 99 ? -5.816 60.281 -24.688 1 29.75 99 THR B C 1
ATOM 1448 O O . THR B 1 99 ? -6.594 60.719 -23.844 1 29.75 99 THR B O 1
#

Foldseek 3Di:
DDDDDDWDWDKDWDDDPQKIKIWIWTDDPVDTDIFIFMDGDDPVDDRDPVVRVVRGRVRRVVRRVVVVVVVVVVVVCVVVVVVPDPPPPVDPPPPPDDD/DDDDDDWDWDKDWDDDPQKIKIWIWTDDPVDTDIFIFMDGDDPVDDRDPVVRVVRGRVRRVVRRVVVVVVVVVVVVCVVVVVVPDPPPPVPPPPPPDDD

Sequence (198 aa):
MSRTLEWTVGVELVEEDGTTKAEARLLTGNSNLTGHGSARCNPADVDVPAIGDELAASRAMKDLAGKLMREANREMEAVGAGTVPQHTGPGYGWPEAVTMSRTLEWTVGVELVEEDGTTKAEARLLTGNSNLTGHGSARCNPADVDVPAIGDELAASRAMKDLAGKLMREANREMEAVGAGTVPQHTGPGYGWPEAVT

Solvent-accessible surface area (backbone atoms only — not comparable to full-atom values): 10654 Å² total; per-residue (Å²): 114,78,47,77,49,76,47,51,30,44,32,42,35,42,32,47,82,59,29,21,38,19,40,28,35,35,64,54,101,86,45,81,47,72,9,54,20,61,26,69,58,59,88,90,48,88,86,52,68,69,43,30,48,31,38,3,43,16,39,3,30,38,41,33,16,50,52,33,40,50,52,28,50,52,51,50,49,56,55,45,65,67,63,52,72,83,69,74,65,89,64,90,66,78,77,83,77,82,129,113,79,46,78,50,76,47,52,30,45,30,41,35,43,31,48,84,57,30,20,37,18,39,27,35,36,64,54,102,86,46,80,46,73,9,54,21,60,27,69,56,58,88,89,49,86,85,54,67,67,42,30,47,32,37,2,43,16,39,3,31,38,39,31,18,51,52,32,40,52,52,26,50,51,51,48,50,57,54,42,64,68,63,51,73,83,69,74,67,88,65,90,62,79,78,75,84,80,131

Radius of gyration: 24.99 Å; Cα contacts (8 Å, |Δi|>4): 367; chains: 2; bounding box: 35×85×76 Å

Secondary structure (DSSP, 8-state):
--EEEEEEEEEEEEEETTEEEEEEEEE-SS-EEEEEEEEE--TTS---HHHHHHHHHHHHHHHHHHHHHHHHHHHHHHHHHTTS-----S---------/--EEEEEEEEEEEEEETTEEEEEEEEE-SS-EEEEEEEEE--TTS---HHHHHHHHHHHHHHHHHHHHHHHHHHHHHHHHHTTS-----S---------

Organism: Streptomyces venezuelae (strain ATCC 10712 / CBS 650.69 / DSM 40230 / JCM 4526 / NBRC 13096 / PD 04745) (NCBI:txid953739)

Nearest PDB structures (foldseek):
  4wpy-assembly1_A-2  TM=9.506E-01  e=6.273E-07  Mycobacterium tuberculosis H37Rv
  4wsp-assembly1_A  TM=8.986E-01  e=2.119E-06  Mycobacterium tuberculosis H37Rv
  2fgg-assembly1_A  TM=9.321E-01  e=6.373E-06  Mycobacterium tuberculosis
  2wuq-assembly1_A  TM=5.794E-01  e=1.383E+00  Streptomyces cacaoi
  8chv-assembly1_B  TM=4.100E-01  e=4.673E+00  Homo sapiens